Protein AF-A0A7S1SFA8-F1 (afdb_monomer)

Structure (mmCIF, N/CA/C/O backbone):
data_AF-A0A7S1SFA8-F1
#
_entry.id   AF-A0A7S1SFA8-F1
#
loop_
_atom_site.group_PDB
_atom_site.id
_atom_site.type_symbol
_atom_site.label_atom_id
_atom_site.label_alt_id
_atom_site.label_comp_id
_atom_site.label_asym_id
_atom_site.label_entity_id
_atom_site.label_seq_id
_atom_site.pdbx_PDB_ins_code
_atom_site.Cartn_x
_atom_site.Cartn_y
_atom_site.Cartn_z
_atom_site.occupancy
_atom_site.B_iso_or_equiv
_atom_site.auth_seq_id
_atom_site.auth_comp_id
_atom_site.auth_asym_id
_atom_site.auth_atom_id
_atom_site.pdbx_PDB_model_num
ATOM 1 N N . GLN A 1 1 ? 0.874 55.086 5.161 1.00 37.84 1 GLN A N 1
ATOM 2 C CA . GLN A 1 1 ? 1.686 55.218 6.393 1.00 37.84 1 GLN A CA 1
ATOM 3 C C . GLN A 1 1 ? 1.650 53.867 7.099 1.00 37.84 1 GLN A C 1
ATOM 5 O O . GLN A 1 1 ? 0.558 53.351 7.238 1.00 37.84 1 GLN A O 1
ATOM 10 N N . ALA A 1 2 ? 2.703 53.190 7.534 1.00 38.47 2 ALA A N 1
ATOM 11 C CA . ALA A 1 2 ? 4.134 53.185 7.264 1.00 38.47 2 ALA A CA 1
ATOM 12 C C . ALA A 1 2 ? 4.614 51.785 7.726 1.00 38.47 2 ALA A C 1
ATOM 14 O O . ALA A 1 2 ? 4.134 51.277 8.736 1.00 38.47 2 ALA A O 1
ATOM 15 N N . LYS A 1 3 ? 5.529 51.158 6.979 1.00 41.69 3 LYS A N 1
ATOM 16 C CA . LYS A 1 3 ? 6.367 50.028 7.440 1.00 41.69 3 LY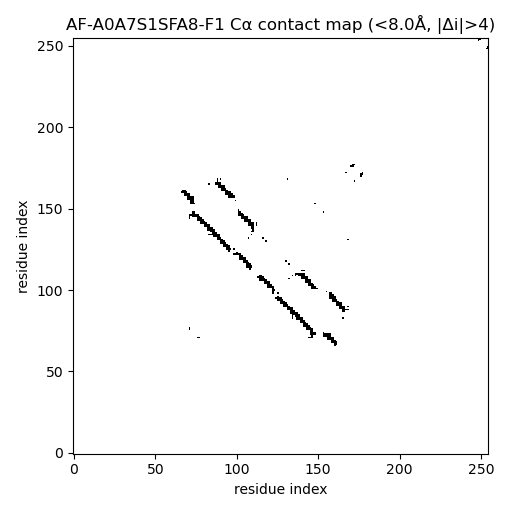S A CA 1
ATOM 17 C C . LYS A 1 3 ? 7.469 50.593 8.364 1.00 41.69 3 LYS A C 1
ATOM 19 O O . LYS A 1 3 ? 7.761 51.782 8.217 1.00 41.69 3 LYS A O 1
ATOM 24 N N . PRO A 1 4 ? 8.114 49.817 9.264 1.00 46.38 4 PRO A N 1
ATOM 25 C CA . PRO A 1 4 ? 9.322 49.038 8.897 1.00 46.38 4 PRO A CA 1
ATOM 26 C C . PRO A 1 4 ? 9.435 47.681 9.658 1.00 46.38 4 PRO A C 1
ATOM 28 O O . PRO A 1 4 ? 9.011 47.557 10.794 1.00 46.38 4 PRO A O 1
ATOM 31 N N . ALA A 1 5 ? 9.786 46.552 9.028 1.00 34.91 5 ALA A N 1
ATOM 32 C CA . ALA A 1 5 ? 11.127 46.037 8.678 1.00 34.91 5 ALA A CA 1
ATOM 33 C C . ALA A 1 5 ? 11.918 45.357 9.827 1.00 34.91 5 ALA A C 1
ATOM 35 O O . ALA A 1 5 ? 12.493 46.055 10.657 1.00 34.91 5 ALA A O 1
ATOM 36 N N . ARG A 1 6 ? 12.062 44.014 9.774 1.00 35.50 6 ARG A N 1
ATOM 37 C CA . ARG A 1 6 ? 13.367 43.309 9.847 1.00 35.50 6 ARG A CA 1
ATOM 38 C C . ARG A 1 6 ? 13.270 41.784 9.608 1.00 35.50 6 ARG A C 1
ATOM 40 O O . ARG A 1 6 ? 12.587 41.073 10.330 1.00 35.50 6 ARG A O 1
ATOM 47 N N . THR A 1 7 ? 14.025 41.321 8.619 1.00 41.62 7 THR A N 1
ATOM 48 C CA . THR A 1 7 ? 14.639 39.988 8.393 1.00 41.62 7 THR A CA 1
ATOM 49 C C . THR A 1 7 ? 16.035 40.286 7.793 1.00 41.62 7 THR A C 1
ATOM 51 O O . THR A 1 7 ? 16.239 41.447 7.414 1.00 41.62 7 THR A O 1
ATOM 54 N N . PRO A 1 8 ? 16.986 39.347 7.566 1.00 56.78 8 PRO A N 1
ATOM 55 C CA . PRO A 1 8 ? 17.295 37.998 8.089 1.00 56.78 8 PRO A CA 1
ATOM 56 C C . PRO A 1 8 ? 18.794 37.940 8.566 1.00 56.78 8 PRO A C 1
ATOM 58 O O . PRO A 1 8 ? 19.295 38.989 8.973 1.00 56.78 8 PRO A O 1
ATOM 61 N N . PRO A 1 9 ? 19.531 36.797 8.554 1.00 52.31 9 PRO A N 1
ATOM 62 C CA . PRO A 1 9 ? 20.202 36.390 7.304 1.00 52.31 9 PRO A CA 1
ATOM 63 C C . PRO A 1 9 ? 20.296 34.870 7.026 1.00 52.31 9 PRO A C 1
ATOM 65 O O . PRO A 1 9 ? 20.393 34.035 7.921 1.00 52.31 9 PRO A O 1
ATOM 68 N N . LEU A 1 10 ? 20.320 34.563 5.725 1.00 37.03 10 LEU A N 1
ATOM 69 C CA . LEU A 1 10 ? 20.817 33.335 5.101 1.00 37.03 10 LEU A CA 1
ATOM 70 C C . LEU A 1 10 ? 22.343 33.438 4.946 1.00 37.03 10 LEU A C 1
ATOM 72 O O . LEU A 1 10 ? 22.848 34.503 4.595 1.00 37.03 10 LEU A O 1
ATOM 76 N N . CYS A 1 11 ? 23.053 32.331 5.156 1.00 33.94 11 CYS A N 1
ATOM 77 C CA . CYS A 1 11 ? 24.470 32.190 4.832 1.00 33.94 11 CYS A CA 1
ATOM 78 C C . CYS A 1 11 ? 24.577 31.419 3.508 1.00 33.94 11 CYS A C 1
ATOM 80 O O . CYS A 1 11 ? 24.136 30.274 3.420 1.00 33.94 11 CYS A O 1
ATOM 82 N N . GLY A 1 12 ? 25.102 32.073 2.477 1.00 31.41 12 GLY A N 1
ATOM 83 C CA . GLY A 1 12 ? 25.455 31.484 1.192 1.00 31.41 12 GLY A CA 1
ATOM 84 C C . GLY A 1 12 ? 26.755 32.131 0.746 1.00 31.41 12 GLY A C 1
ATOM 85 O O . GLY A 1 12 ? 26.807 33.353 0.618 1.00 31.41 12 GLY A O 1
ATOM 86 N N . ASP A 1 13 ? 27.794 31.318 0.580 1.00 36.66 13 ASP A N 1
ATOM 87 C CA . ASP A 1 13 ? 29.120 31.768 0.169 1.00 36.66 13 ASP A CA 1
ATOM 88 C C . ASP A 1 13 ? 29.316 31.693 -1.358 1.00 36.66 13 ASP A C 1
ATOM 90 O O . ASP A 1 13 ? 28.627 30.930 -2.046 1.00 36.66 13 ASP A O 1
ATOM 94 N N . PRO A 1 14 ? 30.244 32.504 -1.900 1.00 42.06 14 PRO A N 1
ATOM 95 C CA . PRO A 1 14 ? 30.391 32.789 -3.319 1.00 42.06 14 PRO A CA 1
ATOM 96 C C . PRO A 1 14 ? 31.505 31.955 -3.962 1.00 42.06 14 PRO A C 1
ATOM 98 O O . PRO A 1 14 ? 32.427 31.523 -3.283 1.00 42.06 14 PRO A O 1
ATOM 101 N N . LEU A 1 15 ? 31.498 31.841 -5.294 1.00 33.66 15 LEU A N 1
ATOM 102 C CA . LEU A 1 15 ? 32.709 32.028 -6.109 1.00 33.66 15 LEU A CA 1
ATOM 103 C C . LEU A 1 15 ? 32.366 32.028 -7.601 1.00 33.66 15 LEU A C 1
ATOM 105 O O . LEU A 1 15 ? 31.966 31.028 -8.191 1.00 33.66 15 LEU A O 1
ATOM 109 N N . ARG A 1 16 ? 32.560 33.199 -8.207 1.00 34.12 16 ARG A N 1
ATOM 110 C CA . ARG A 1 16 ? 32.604 33.430 -9.648 1.00 34.12 16 ARG A CA 1
ATOM 111 C C . ARG A 1 16 ? 33.856 34.255 -9.908 1.00 34.12 16 ARG A C 1
ATOM 113 O O . ARG A 1 16 ? 33.929 35.389 -9.448 1.00 34.12 16 ARG A O 1
ATOM 120 N N . THR A 1 17 ? 34.797 33.726 -10.674 1.00 35.50 17 THR A N 1
ATOM 121 C CA . THR A 1 17 ? 35.810 34.517 -11.381 1.00 35.50 17 THR A CA 1
ATOM 122 C C . THR A 1 17 ? 36.009 33.906 -12.761 1.00 35.50 17 THR A C 1
ATOM 124 O O . THR A 1 17 ? 36.048 32.689 -12.925 1.00 35.50 17 THR A O 1
ATOM 127 N N . GLY A 1 18 ? 36.015 34.773 -13.771 1.00 31.50 18 GLY A N 1
ATOM 128 C CA . GLY A 1 18 ? 36.208 34.420 -15.169 1.00 31.50 18 GLY A CA 1
ATOM 129 C C . GLY A 1 18 ? 37.585 34.825 -15.686 1.00 31.50 18 GLY A C 1
ATOM 130 O O . GLY A 1 18 ? 38.312 35.553 -15.020 1.00 31.50 18 GLY A O 1
ATOM 131 N N . LEU A 1 19 ? 37.838 34.354 -16.912 1.00 30.09 19 LEU A N 1
ATOM 132 C CA . LEU A 1 19 ? 38.678 34.909 -17.982 1.00 30.09 19 LEU A CA 1
ATOM 133 C C . LEU A 1 19 ? 40.091 35.399 -17.636 1.00 30.09 19 LEU A C 1
ATOM 135 O O . LEU A 1 19 ? 40.233 36.453 -17.037 1.00 30.09 19 LEU A O 1
ATOM 139 N N . TRP A 1 20 ? 41.097 34.773 -18.259 1.00 30.36 20 TRP A N 1
ATOM 140 C CA . TRP A 1 20 ? 42.158 35.487 -18.984 1.00 30.36 20 TRP A CA 1
ATOM 141 C C . TRP A 1 20 ? 42.573 34.701 -20.232 1.00 30.36 20 TRP A C 1
ATOM 143 O O . TRP A 1 20 ? 42.597 33.471 -20.245 1.00 30.36 20 TRP A O 1
ATOM 153 N N . ALA A 1 21 ? 42.834 35.454 -21.294 1.00 30.09 21 ALA A N 1
ATOM 154 C CA . ALA A 1 21 ? 43.151 35.008 -22.639 1.00 30.09 21 ALA A CA 1
ATOM 155 C C . ALA A 1 21 ? 44.666 35.027 -22.911 1.00 30.09 21 ALA A C 1
ATOM 157 O O . ALA A 1 21 ? 45.364 35.899 -22.407 1.00 30.09 21 ALA A O 1
ATOM 158 N N . GLY A 1 22 ? 45.106 34.159 -23.831 1.00 27.39 22 GLY A N 1
ATOM 159 C CA . GLY A 1 22 ? 45.983 34.554 -24.942 1.00 27.39 22 GLY A CA 1
ATOM 160 C C . GLY A 1 22 ? 47.496 34.297 -24.846 1.00 27.39 22 GLY A C 1
ATOM 161 O O . GLY A 1 22 ? 48.169 34.834 -23.975 1.00 27.39 22 GLY A O 1
ATOM 162 N N . SER A 1 23 ? 48.004 33.669 -25.925 1.00 31.52 23 SER A N 1
ATOM 163 C CA . SER A 1 23 ? 49.381 33.729 -26.485 1.00 31.52 23 SER A CA 1
ATOM 164 C C . SER A 1 23 ? 50.401 32.723 -25.910 1.00 31.52 23 SER A C 1
ATOM 166 O O . SER A 1 23 ? 50.462 32.552 -24.706 1.00 31.52 23 SER A O 1
ATOM 168 N N . ALA A 1 24 ? 51.299 32.056 -26.651 1.00 32.53 24 ALA A N 1
ATOM 169 C CA . ALA A 1 24 ? 51.580 31.909 -28.084 1.00 32.53 24 ALA A CA 1
ATOM 170 C C . ALA A 1 24 ? 52.698 30.837 -28.287 1.00 32.53 24 ALA A C 1
ATOM 172 O O . ALA A 1 24 ? 53.414 30.527 -27.342 1.00 32.53 24 ALA A O 1
ATOM 173 N N . LEU A 1 25 ? 52.880 30.394 -29.549 1.00 29.84 25 LEU A N 1
ATOM 174 C CA . LEU A 1 25 ? 54.106 29.846 -30.198 1.00 29.84 25 LEU A CA 1
ATOM 175 C C . LEU A 1 25 ? 54.569 28.413 -29.825 1.00 29.84 25 LEU A C 1
ATOM 177 O O . LEU A 1 25 ? 54.960 28.134 -28.704 1.00 29.84 25 LEU A O 1
ATOM 181 N N . HIS A 1 26 ? 54.389 27.427 -30.718 1.00 29.50 26 HIS A N 1
ATOM 182 C CA . HIS A 1 26 ? 55.243 27.013 -31.863 1.00 29.50 26 HIS A CA 1
ATOM 183 C C . HIS A 1 26 ? 56.459 26.135 -31.496 1.00 29.50 26 HIS A C 1
ATOM 185 O O . HIS A 1 26 ? 57.416 26.624 -30.913 1.00 29.50 26 HIS A O 1
ATOM 191 N N . ALA A 1 27 ? 56.434 24.881 -31.983 1.00 28.80 27 ALA A N 1
ATOM 192 C CA . ALA A 1 27 ? 57.449 24.239 -32.847 1.00 28.80 27 ALA A CA 1
ATOM 193 C C . ALA A 1 27 ? 57.754 22.758 -32.505 1.00 28.80 27 ALA A C 1
ATOM 195 O O . ALA A 1 27 ? 58.332 22.436 -31.477 1.00 28.80 27 ALA A O 1
ATOM 196 N N . ALA A 1 28 ? 57.348 21.892 -33.443 1.00 29.45 28 ALA A N 1
ATOM 197 C CA . ALA A 1 28 ? 58.035 20.734 -34.035 1.00 29.45 28 ALA A CA 1
ATOM 198 C C . ALA A 1 28 ? 59.061 19.891 -33.238 1.00 29.45 28 ALA A C 1
ATOM 200 O O . ALA A 1 28 ? 60.104 20.388 -32.834 1.00 29.45 28 ALA A O 1
ATOM 201 N N . ALA A 1 29 ? 58.846 18.565 -33.232 1.00 29.73 29 ALA A N 1
ATOM 202 C CA . ALA A 1 29 ? 59.706 17.530 -33.860 1.00 29.73 29 ALA A CA 1
ATOM 203 C C . ALA A 1 29 ? 59.361 16.142 -33.268 1.00 29.73 29 ALA A C 1
ATOM 205 O O . ALA A 1 29 ? 59.457 15.920 -32.070 1.00 29.73 29 ALA A O 1
ATOM 206 N N . SER A 1 30 ? 58.747 15.252 -34.049 1.00 30.98 30 SER A N 1
ATOM 207 C CA . SER A 1 30 ? 59.388 14.144 -34.783 1.00 30.98 30 SER A CA 1
ATOM 208 C C . SER A 1 30 ? 59.765 12.910 -33.942 1.00 30.98 30 SER A C 1
ATOM 210 O O . SER A 1 30 ? 60.756 12.884 -33.224 1.00 30.98 30 SER A O 1
ATOM 212 N N . ALA A 1 31 ? 58.943 11.872 -34.126 1.00 32.19 31 ALA A N 1
ATOM 213 C CA . ALA A 1 31 ? 59.285 10.460 -34.300 1.00 32.19 31 ALA A CA 1
ATOM 214 C C . ALA A 1 31 ? 60.430 9.833 -33.475 1.00 32.19 31 ALA A C 1
ATOM 216 O O . ALA A 1 31 ? 61.613 10.006 -33.777 1.00 32.19 31 ALA A O 1
ATOM 217 N N . ARG A 1 32 ? 60.063 8.849 -32.640 1.00 33.81 32 ARG A N 1
ATOM 218 C CA . ARG A 1 32 ? 60.574 7.480 -32.831 1.00 33.81 32 ARG A CA 1
ATOM 219 C C . ARG A 1 32 ? 59.725 6.423 -32.123 1.00 33.81 32 ARG A C 1
ATOM 221 O O . ARG A 1 32 ? 59.575 6.414 -30.909 1.00 33.81 32 ARG A O 1
ATOM 228 N N . MET A 1 33 ? 59.201 5.523 -32.942 1.00 29.53 33 MET A N 1
ATOM 229 C CA . MET A 1 33 ? 58.665 4.218 -32.580 1.00 29.53 33 MET A CA 1
ATOM 230 C C . MET A 1 33 ? 59.831 3.253 -32.339 1.00 29.53 33 MET A C 1
ATOM 232 O O . MET A 1 33 ? 60.799 3.321 -33.096 1.00 29.53 33 MET A O 1
ATOM 236 N N . MET A 1 34 ? 59.719 2.370 -31.334 1.00 36.12 34 MET A N 1
ATOM 237 C CA . MET A 1 34 ? 60.119 0.940 -31.318 1.00 36.12 34 MET A CA 1
ATOM 238 C C . MET A 1 34 ? 60.406 0.433 -29.879 1.00 36.12 34 MET A C 1
ATOM 240 O O . MET A 1 34 ? 60.657 1.230 -28.976 1.00 36.12 34 MET A O 1
ATOM 244 N N . PRO A 1 35 ? 60.275 -0.886 -29.635 1.00 42.28 35 PRO A N 1
ATOM 245 C CA . PRO A 1 35 ? 59.655 -1.453 -28.441 1.00 42.28 35 PRO A CA 1
ATOM 246 C C . PRO A 1 35 ? 60.679 -1.943 -27.411 1.00 42.28 35 PRO A C 1
ATOM 248 O O . PRO A 1 35 ? 61.803 -2.305 -27.757 1.00 42.28 35 PRO A O 1
ATOM 251 N N . ARG A 1 36 ? 60.273 -2.047 -26.139 1.00 39.19 36 ARG A N 1
ATOM 252 C CA . ARG A 1 36 ? 61.019 -2.839 -25.153 1.00 39.19 36 ARG A CA 1
ATOM 253 C C . ARG A 1 36 ? 60.353 -4.188 -24.933 1.00 39.19 36 ARG A C 1
ATOM 255 O O . ARG A 1 36 ? 59.246 -4.305 -24.422 1.00 39.19 36 ARG A O 1
ATOM 262 N N . ILE A 1 37 ? 61.101 -5.172 -25.400 1.00 39.94 37 ILE A N 1
ATOM 263 C CA . ILE A 1 37 ? 60.926 -6.606 -25.305 1.00 39.94 37 ILE A CA 1
ATOM 264 C C . ILE A 1 37 ? 60.868 -7.066 -23.842 1.00 39.94 37 ILE A C 1
ATOM 266 O O . ILE A 1 37 ? 61.526 -6.535 -22.951 1.00 39.94 37 ILE A O 1
ATOM 270 N N . LEU A 1 38 ? 60.040 -8.090 -23.685 1.00 37.59 38 LEU A N 1
ATOM 271 C CA . LEU A 1 38 ? 59.788 -8.991 -22.571 1.00 37.59 38 LEU A CA 1
ATOM 272 C C . LEU A 1 38 ? 61.031 -9.503 -21.801 1.00 37.59 38 LEU A C 1
ATOM 274 O O . LEU A 1 38 ? 62.037 -9.849 -22.416 1.00 37.59 38 LEU A O 1
ATOM 278 N N . ARG A 1 39 ? 60.781 -9.784 -20.503 1.00 42.94 39 ARG A N 1
ATOM 279 C CA . ARG A 1 39 ? 61.367 -10.817 -19.598 1.00 42.94 39 ARG A CA 1
ATOM 280 C C . ARG A 1 39 ? 62.628 -10.465 -18.774 1.00 42.94 39 ARG A C 1
ATOM 282 O O . ARG A 1 39 ? 63.436 -9.666 -19.227 1.00 42.94 39 ARG A O 1
ATOM 289 N N . PRO A 1 40 ? 62.906 -11.194 -17.662 1.00 46.91 40 PRO A N 1
ATOM 290 C CA . PRO A 1 40 ? 62.007 -11.868 -16.704 1.00 46.91 40 PRO A CA 1
ATOM 291 C C . PRO A 1 40 ? 62.389 -11.663 -15.210 1.00 46.91 40 PRO A C 1
ATOM 293 O O . PRO A 1 40 ? 63.433 -11.121 -14.870 1.00 46.91 40 PRO A O 1
ATOM 296 N N . TRP A 1 41 ? 61.491 -12.153 -14.348 1.00 35.31 41 TRP A N 1
ATOM 297 C CA . TRP A 1 41 ? 61.598 -12.500 -12.921 1.00 35.31 41 TRP A CA 1
ATOM 298 C C . TRP A 1 41 ? 62.987 -12.545 -12.248 1.00 35.31 41 TRP A C 1
ATOM 300 O O . TRP A 1 41 ? 63.854 -13.326 -12.634 1.00 35.31 41 TRP A O 1
ATOM 310 N N . GLY A 1 42 ? 63.084 -11.858 -11.105 1.00 32.03 42 GLY A N 1
ATOM 311 C CA . GLY A 1 42 ? 63.950 -12.199 -9.971 1.00 32.03 42 GLY A CA 1
ATOM 312 C C . GLY A 1 42 ? 63.104 -12.268 -8.683 1.00 32.03 42 GLY A C 1
ATOM 313 O O . GLY A 1 42 ? 62.128 -11.520 -8.579 1.00 32.03 42 GLY A O 1
ATOM 314 N N . PRO A 1 43 ? 63.392 -13.183 -7.739 1.00 46.66 43 PRO A N 1
ATOM 315 C CA . PRO A 1 43 ? 62.517 -13.490 -6.613 1.00 46.66 43 PRO A CA 1
ATOM 316 C C . PRO A 1 43 ? 62.802 -12.581 -5.413 1.00 46.66 43 PRO A C 1
ATOM 318 O O . PRO A 1 43 ? 63.949 -12.247 -5.134 1.00 46.66 43 PRO A O 1
ATOM 321 N N . GLY A 1 44 ? 61.758 -12.257 -4.652 1.00 40.94 44 GLY A N 1
ATOM 322 C CA . GLY A 1 44 ? 61.904 -11.721 -3.300 1.00 40.94 44 GLY A CA 1
ATOM 323 C C . GLY A 1 44 ? 61.371 -10.308 -3.129 1.00 40.94 44 GLY A C 1
ATOM 324 O O . GLY A 1 44 ? 62.103 -9.335 -3.256 1.00 40.94 44 GLY A O 1
ATOM 325 N N . SER A 1 45 ? 60.093 -10.210 -2.773 1.00 42.16 45 SER A N 1
ATOM 326 C CA . SER A 1 45 ? 59.617 -9.377 -1.660 1.00 42.16 45 SER A CA 1
ATOM 327 C C . SER A 1 45 ? 58.117 -9.588 -1.519 1.00 42.16 45 SER A C 1
ATOM 329 O O . SER A 1 45 ? 57.322 -9.147 -2.346 1.00 42.16 45 SER A O 1
ATOM 331 N N . ALA A 1 46 ? 57.744 -10.331 -0.482 1.00 40.41 46 ALA A N 1
ATOM 332 C CA . ALA A 1 46 ? 56.370 -10.473 -0.044 1.00 40.41 46 ALA A CA 1
ATOM 333 C C . ALA A 1 46 ? 55.853 -9.101 0.418 1.00 40.41 46 ALA A C 1
ATOM 335 O O . ALA A 1 46 ? 56.367 -8.535 1.380 1.00 40.41 46 ALA A O 1
ATOM 336 N N . LEU A 1 47 ? 54.845 -8.562 -0.268 1.00 46.62 47 LEU A N 1
ATOM 337 C CA . LEU A 1 47 ? 54.085 -7.420 0.231 1.00 46.62 47 LEU A CA 1
ATOM 338 C C . LEU A 1 47 ? 53.081 -7.939 1.263 1.00 46.62 47 LEU A C 1
ATOM 340 O O . LEU A 1 47 ? 52.087 -8.577 0.924 1.00 46.62 47 LEU A O 1
ATOM 344 N N . ALA A 1 48 ? 53.382 -7.689 2.535 1.00 43.47 48 ALA A N 1
ATOM 345 C CA . ALA A 1 48 ? 52.463 -7.889 3.642 1.00 43.47 48 ALA A CA 1
ATOM 346 C C . ALA A 1 48 ? 51.277 -6.918 3.507 1.00 43.47 48 ALA A C 1
ATOM 348 O O . ALA A 1 48 ? 51.444 -5.700 3.560 1.00 43.47 48 ALA A O 1
ATOM 349 N N . ALA A 1 49 ? 50.075 -7.465 3.331 1.00 44.16 49 ALA A N 1
ATOM 350 C CA . ALA A 1 49 ? 48.831 -6.714 3.397 1.00 44.16 49 ALA A CA 1
ATOM 351 C C . ALA A 1 49 ? 48.476 -6.444 4.870 1.00 44.16 49 ALA A C 1
ATOM 353 O O . ALA A 1 49 ? 48.135 -7.362 5.615 1.00 44.16 49 ALA A O 1
ATOM 354 N N . LEU A 1 50 ? 48.562 -5.184 5.298 1.00 41.12 50 LEU A N 1
ATOM 355 C CA . LEU A 1 50 ? 48.035 -4.724 6.583 1.00 41.12 50 LEU A CA 1
ATOM 356 C C . LEU A 1 50 ? 46.517 -4.515 6.465 1.00 41.12 50 LEU A C 1
ATOM 358 O O . LEU A 1 50 ? 46.055 -3.548 5.863 1.00 41.12 50 LEU A O 1
ATOM 362 N N . LEU A 1 51 ? 45.746 -5.426 7.062 1.00 44.66 51 LEU A N 1
ATOM 363 C CA . LEU A 1 51 ? 44.322 -5.244 7.341 1.00 44.66 51 LEU A CA 1
ATOM 364 C C . LEU A 1 51 ? 44.165 -4.257 8.507 1.00 44.66 51 LEU A C 1
ATOM 366 O O . LEU A 1 51 ? 44.415 -4.602 9.661 1.00 44.66 51 LEU A O 1
ATOM 370 N N . VAL A 1 52 ? 43.738 -3.029 8.215 1.00 50.09 52 VAL A N 1
ATOM 371 C CA . VAL A 1 52 ? 43.302 -2.076 9.243 1.00 50.09 52 VAL A CA 1
ATOM 372 C C . VAL A 1 52 ? 41.897 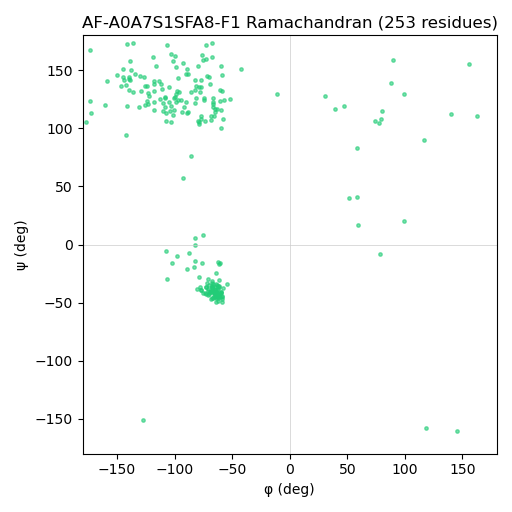-2.472 9.698 1.00 50.09 52 VAL A C 1
ATOM 374 O O . VAL A 1 52 ? 40.921 -2.312 8.967 1.00 50.09 52 VAL A O 1
ATOM 377 N N . ALA A 1 53 ? 41.802 -3.006 10.914 1.00 48.88 53 ALA A N 1
ATOM 378 C CA . ALA A 1 53 ? 40.543 -3.200 11.618 1.00 48.88 53 ALA A CA 1
ATOM 379 C C . ALA A 1 53 ? 39.959 -1.829 12.004 1.00 48.88 53 ALA A C 1
ATOM 381 O O . ALA A 1 53 ? 40.504 -1.133 12.859 1.00 48.88 53 ALA A O 1
ATOM 382 N N . LEU A 1 54 ? 38.857 -1.431 11.366 1.00 50.09 54 LEU A N 1
ATOM 383 C CA . LEU A 1 54 ? 38.070 -0.270 11.783 1.00 50.09 54 LEU A CA 1
ATOM 384 C C . LEU A 1 54 ? 37.191 -0.646 12.992 1.00 50.09 54 LEU A C 1
ATOM 386 O O . LEU A 1 54 ? 36.502 -1.669 12.944 1.00 50.09 54 LEU A O 1
ATOM 390 N N . PRO A 1 55 ? 37.181 0.159 14.070 1.00 50.41 55 PRO A N 1
ATOM 391 C CA . PRO A 1 55 ? 36.395 -0.126 15.258 1.00 50.41 55 PRO A CA 1
ATOM 392 C C . PRO A 1 55 ? 34.919 0.243 15.046 1.00 50.41 55 PRO A C 1
ATOM 394 O O . PRO A 1 55 ? 34.593 1.322 14.564 1.00 50.41 55 PRO A O 1
ATOM 397 N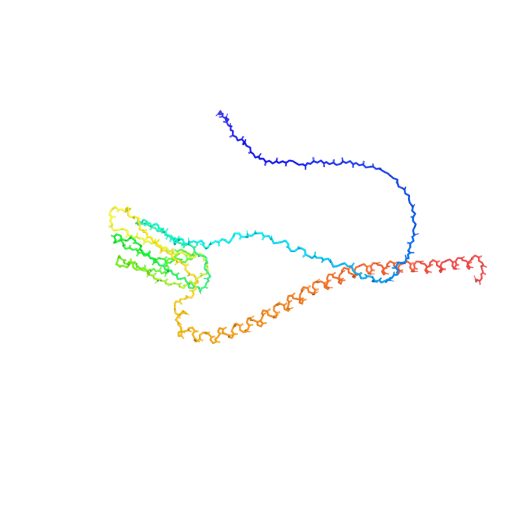 N . GLY A 1 56 ? 34.036 -0.663 15.471 1.00 44.94 56 GLY A N 1
ATOM 398 C CA . GLY A 1 56 ? 32.737 -0.344 16.069 1.00 44.94 56 GLY A CA 1
ATOM 399 C C . GLY A 1 56 ? 31.754 0.485 15.241 1.00 44.94 56 GLY A C 1
ATOM 400 O O . GLY A 1 56 ? 31.556 1.668 15.502 1.00 44.94 56 GLY A O 1
ATOM 401 N N . ARG A 1 57 ? 31.008 -0.169 14.344 1.00 49.38 57 ARG A N 1
ATOM 402 C CA . ARG A 1 57 ? 29.678 0.319 13.946 1.00 49.38 57 ARG A CA 1
ATOM 403 C C . ARG A 1 57 ? 28.752 0.211 15.173 1.00 49.38 57 ARG A C 1
ATOM 405 O O . ARG A 1 57 ? 28.612 -0.901 15.686 1.00 49.38 57 ARG A O 1
ATOM 412 N N . PRO A 1 58 ? 28.113 1.292 15.655 1.00 51.41 58 PRO A N 1
ATOM 413 C CA . PRO A 1 58 ? 27.102 1.173 16.696 1.00 51.41 58 PRO A CA 1
ATOM 414 C C . PRO A 1 58 ? 25.918 0.389 16.124 1.00 51.41 58 PRO A C 1
ATOM 416 O O . PRO A 1 58 ? 25.258 0.830 15.183 1.00 51.41 58 PRO A O 1
ATOM 419 N N . GLN A 1 59 ? 25.683 -0.809 16.660 1.00 54.66 59 GLN A N 1
ATOM 420 C CA . GLN A 1 59 ? 24.456 -1.551 16.406 1.00 54.66 59 GLN A CA 1
ATOM 421 C C . GLN A 1 59 ? 23.316 -0.755 17.037 1.00 54.66 59 GLN A C 1
ATOM 423 O O . GLN A 1 59 ? 23.239 -0.627 18.258 1.00 54.66 59 GLN A O 1
ATOM 428 N N . ALA A 1 60 ? 22.460 -0.180 16.195 1.00 58.00 60 ALA A N 1
ATOM 429 C CA . ALA A 1 60 ? 21.178 0.342 16.627 1.00 58.00 60 ALA A CA 1
ATOM 430 C C . ALA A 1 60 ? 20.399 -0.818 17.262 1.00 58.00 60 ALA A C 1
ATOM 432 O O . ALA A 1 60 ? 20.000 -1.758 16.573 1.00 58.00 60 ALA A O 1
ATOM 433 N N . GLY A 1 61 ? 20.254 -0.786 18.588 1.00 64.69 61 GLY A N 1
ATOM 434 C CA . GLY A 1 61 ? 19.371 -1.701 19.299 1.00 64.69 61 GLY A CA 1
ATOM 435 C C . GLY A 1 61 ? 17.928 -1.534 18.806 1.00 64.69 61 GLY A C 1
ATOM 436 O O . GLY A 1 61 ? 17.573 -0.458 18.313 1.00 64.69 61 GLY A O 1
ATOM 437 N N . PRO A 1 62 ? 17.092 -2.579 18.906 1.00 56.91 62 PRO A N 1
ATOM 438 C CA . PRO A 1 62 ? 15.703 -2.505 18.481 1.00 56.91 62 PRO A CA 1
ATOM 439 C C . PRO A 1 62 ? 15.000 -1.369 19.227 1.00 56.91 62 PRO A C 1
ATOM 441 O O . PRO A 1 62 ? 14.993 -1.318 20.457 1.00 56.91 62 PRO A O 1
ATOM 444 N N . ILE A 1 63 ? 14.418 -0.447 18.462 1.00 65.25 63 ILE A N 1
ATOM 445 C CA . ILE A 1 63 ? 13.522 0.580 18.983 1.00 65.25 63 ILE A CA 1
ATOM 446 C C . ILE A 1 63 ? 12.353 -0.167 19.632 1.00 65.25 63 ILE A C 1
ATOM 448 O O . ILE A 1 63 ? 11.628 -0.894 18.952 1.00 65.25 63 ILE A O 1
ATOM 452 N N . LEU A 1 64 ? 12.190 -0.024 20.951 1.00 53.03 64 LEU A N 1
ATOM 453 C CA . LEU A 1 64 ? 10.984 -0.452 21.655 1.00 53.03 64 LEU A CA 1
ATOM 454 C C . LEU A 1 64 ? 9.810 0.325 21.053 1.00 53.03 64 LEU A C 1
ATOM 456 O O . LEU A 1 64 ? 9.620 1.503 21.344 1.00 53.03 64 LEU A O 1
ATOM 460 N N . ALA A 1 65 ? 9.062 -0.316 20.158 1.00 56.88 65 ALA A N 1
ATOM 461 C CA . ALA A 1 65 ? 7.882 0.276 19.557 1.00 56.88 65 ALA A CA 1
ATOM 462 C C . ALA A 1 65 ? 6.799 0.417 20.635 1.00 56.88 65 ALA A C 1
ATOM 464 O O . ALA A 1 65 ? 6.208 -0.571 21.073 1.00 56.88 65 ALA A O 1
ATOM 465 N N . GLN A 1 66 ? 6.544 1.647 21.082 1.00 59.22 66 GLN A N 1
ATOM 466 C CA . GLN A 1 66 ? 5.316 1.960 21.802 1.00 59.22 66 GLN A CA 1
ATOM 467 C C . GLN A 1 66 ? 4.134 1.808 20.842 1.00 59.22 66 GLN A C 1
ATOM 469 O O . GLN A 1 66 ? 4.118 2.397 19.762 1.00 59.22 66 GLN A O 1
ATOM 474 N N . ALA A 1 67 ? 3.149 1.000 21.237 1.00 66.12 67 ALA A N 1
ATOM 475 C CA . ALA A 1 67 ? 1.886 0.899 20.521 1.00 66.12 67 ALA A CA 1
ATOM 476 C C . ALA A 1 67 ? 1.213 2.282 20.467 1.00 66.12 67 ALA A C 1
ATOM 478 O O . ALA A 1 67 ? 1.145 2.992 21.474 1.00 66.12 67 ALA A O 1
ATOM 479 N N . ALA A 1 68 ? 0.749 2.679 19.281 1.00 80.38 68 ALA A N 1
ATOM 480 C CA . ALA A 1 68 ? 0.078 3.956 19.087 1.00 80.38 68 ALA A CA 1
ATOM 481 C C . ALA A 1 68 ? -1.342 3.894 19.667 1.00 80.38 68 ALA A C 1
ATOM 483 O O . ALA A 1 68 ? -2.143 3.041 19.286 1.00 80.38 68 ALA A O 1
ATOM 484 N N . TYR A 1 69 ? -1.654 4.823 20.569 1.00 88.56 69 TYR A N 1
ATOM 485 C CA . TYR A 1 69 ? -3.002 5.050 21.078 1.00 88.56 69 TYR A CA 1
ATOM 486 C C . TYR A 1 69 ? -3.473 6.448 20.681 1.00 88.56 69 TYR A C 1
ATOM 488 O O . TYR A 1 69 ? -2.671 7.366 20.501 1.00 88.56 69 TYR A O 1
ATOM 496 N N . PHE A 1 70 ? -4.783 6.621 20.571 1.00 90.75 70 PHE A N 1
ATOM 497 C CA . PHE A 1 70 ? -5.409 7.907 20.291 1.00 90.75 70 PHE A CA 1
ATOM 498 C C . PHE A 1 70 ? -6.663 8.077 21.139 1.00 90.75 70 PHE A C 1
ATOM 500 O O . PHE A 1 70 ? -7.247 7.107 21.621 1.00 90.75 70 PHE A O 1
ATOM 507 N N . ASN A 1 71 ? -7.062 9.331 21.327 1.00 91.38 71 ASN A N 1
ATOM 508 C CA . ASN A 1 71 ? -8.257 9.674 22.079 1.00 91.38 71 ASN A CA 1
ATOM 509 C C . ASN A 1 71 ? -9.374 10.093 21.119 1.00 91.38 71 ASN A C 1
ATOM 511 O O . ASN A 1 71 ? -9.137 10.859 20.181 1.00 91.38 71 ASN A O 1
ATOM 515 N N . VAL A 1 72 ? -10.580 9.590 21.364 1.00 91.06 72 VAL A N 1
ATOM 516 C CA . VAL A 1 72 ? -11.808 9.933 20.638 1.00 91.06 72 VAL A CA 1
ATOM 517 C C . VAL A 1 72 ? -12.769 10.563 21.633 1.00 91.06 72 VAL A C 1
ATOM 519 O O . VAL A 1 72 ? -13.084 9.946 22.649 1.00 91.06 72 VAL A O 1
ATOM 522 N N . HIS A 1 73 ? -13.217 11.787 21.371 1.00 89.62 73 HIS A N 1
ATOM 523 C CA . HIS A 1 73 ? -14.233 12.426 22.201 1.00 89.62 73 HIS A CA 1
ATOM 524 C C . HIS A 1 73 ? -15.635 11.920 21.844 1.00 89.62 73 HIS A C 1
ATOM 526 O O . HIS A 1 73 ? -15.898 11.495 20.717 1.00 89.62 73 HIS A O 1
ATOM 532 N N . GLU A 1 74 ? -16.557 11.968 22.802 1.00 88.19 74 GLU A N 1
ATOM 533 C CA . GLU A 1 74 ? -17.961 11.656 22.537 1.00 88.19 74 GLU A CA 1
ATOM 534 C C . GLU A 1 74 ? -18.553 12.623 21.487 1.00 88.19 74 GLU A C 1
ATOM 536 O O . GLU A 1 74 ? -18.361 13.836 21.553 1.00 88.19 74 GLU A O 1
ATOM 541 N N . GLY A 1 75 ? -19.253 12.088 20.484 1.00 85.25 75 GLY A N 1
ATOM 542 C CA . GLY A 1 75 ? -19.772 12.854 19.344 1.00 85.25 75 GLY A CA 1
ATOM 543 C C . GLY A 1 75 ? -18.734 13.189 18.266 1.00 85.25 75 GLY A C 1
ATOM 544 O O . GLY A 1 75 ? -19.116 13.645 17.189 1.00 85.25 75 GLY A O 1
ATOM 545 N N . GLU A 1 76 ? -17.447 12.926 18.508 1.00 89.12 76 GLU A N 1
ATOM 546 C CA . GLU A 1 76 ? -16.392 13.055 17.507 1.00 89.12 76 GLU A CA 1
ATOM 547 C C . GLU A 1 76 ? -16.192 11.736 16.743 1.00 89.12 76 GLU A C 1
ATOM 549 O O . GLU A 1 76 ? -16.339 10.634 17.281 1.00 89.12 76 GLU A O 1
ATOM 554 N N . GLU A 1 77 ? -15.837 11.851 15.465 1.00 91.69 77 GLU A N 1
ATOM 555 C CA . GLU A 1 77 ? -15.409 10.731 14.635 1.00 91.69 77 GLU A CA 1
ATOM 556 C C . GLU A 1 77 ? -13.927 10.903 14.279 1.00 91.69 77 GLU A C 1
ATOM 558 O O . GLU A 1 77 ? -13.524 11.921 13.711 1.00 91.69 77 GLU A O 1
ATOM 563 N N . LYS A 1 78 ? -13.104 9.894 14.583 1.00 93.62 78 LYS A N 1
ATOM 564 C CA . LYS A 1 78 ? -11.703 9.831 14.138 1.00 93.62 78 LYS A CA 1
ATOM 565 C C . LYS A 1 78 ? -11.562 8.753 13.076 1.00 93.62 78 LYS A C 1
ATOM 567 O O . LYS A 1 78 ? -11.927 7.608 13.319 1.00 93.62 78 LYS A O 1
ATOM 572 N N . CYS A 1 79 ? -11.015 9.115 11.918 1.00 95.12 79 CYS A N 1
ATOM 573 C CA . CYS A 1 79 ? -10.852 8.214 10.780 1.00 95.12 79 CYS A CA 1
ATOM 574 C C . CYS A 1 79 ? -9.381 8.009 10.417 1.00 95.12 79 CYS A C 1
ATOM 576 O O . CYS A 1 79 ? -8.623 8.972 10.320 1.00 95.12 79 CYS A O 1
ATOM 578 N N . PHE A 1 80 ? -9.028 6.764 10.120 1.00 94.38 80 PHE A N 1
ATOM 579 C CA . PHE A 1 80 ? -7.773 6.357 9.498 1.00 94.38 80 PHE A CA 1
ATOM 580 C C . PHE A 1 80 ? -8.017 6.167 8.006 1.00 94.38 80 PHE A C 1
ATOM 582 O O . PHE A 1 80 ? -9.014 5.552 7.626 1.00 94.38 80 PHE A O 1
ATOM 589 N N . ILE A 1 81 ? -7.155 6.739 7.170 1.00 94.81 81 ILE A N 1
ATOM 590 C CA . ILE A 1 81 ? -7.305 6.740 5.714 1.00 94.81 81 ILE A CA 1
ATOM 591 C C . ILE A 1 81 ? -6.225 5.836 5.141 1.00 94.81 81 ILE A C 1
ATOM 593 O O . ILE A 1 81 ? -5.046 6.104 5.342 1.00 94.81 81 ILE A O 1
ATOM 597 N N . GLU A 1 82 ? -6.639 4.818 4.397 1.00 94.06 82 GLU A N 1
ATOM 598 C CA . GLU A 1 82 ? -5.733 3.866 3.765 1.00 94.06 82 GLU A CA 1
ATOM 599 C C . GLU A 1 82 ? -6.034 3.808 2.265 1.00 94.06 82 GLU A C 1
ATOM 601 O O . GLU A 1 82 ? -7.197 3.773 1.855 1.00 94.06 82 GLU A O 1
ATOM 606 N N . THR A 1 83 ? -4.999 3.798 1.424 1.00 95.06 83 THR A N 1
ATOM 607 C CA . THR A 1 83 ? -5.182 3.584 -0.019 1.00 95.06 83 THR A CA 1
ATOM 608 C C . THR A 1 83 ? -5.151 2.093 -0.301 1.00 95.06 83 THR A C 1
ATOM 610 O O . THR A 1 83 ? -4.120 1.447 -0.136 1.00 95.06 83 THR A O 1
ATOM 613 N N . VAL A 1 84 ? -6.281 1.548 -0.739 1.00 94.50 84 VAL A N 1
ATOM 614 C CA . VAL A 1 84 ? -6.493 0.102 -0.828 1.00 94.50 84 VAL A CA 1
ATOM 615 C C . VAL A 1 84 ? -6.885 -0.271 -2.260 1.00 94.50 84 VAL A C 1
ATOM 617 O O . VAL A 1 84 ? -7.694 0.437 -2.878 1.00 94.50 84 VAL A O 1
ATOM 620 N N . PRO A 1 85 ? -6.329 -1.357 -2.829 1.00 93.81 85 PRO A N 1
ATOM 621 C CA . PRO A 1 85 ? -6.767 -1.862 -4.123 1.00 93.81 85 PRO A CA 1
ATOM 622 C C . PRO A 1 85 ? -8.192 -2.439 -4.061 1.00 93.81 85 PRO A C 1
ATOM 624 O O . PRO A 1 85 ? -8.821 -2.526 -3.005 1.00 93.81 85 PRO A O 1
ATOM 627 N N . GLU A 1 86 ? -8.728 -2.795 -5.225 1.00 92.62 86 GLU A N 1
ATOM 628 C CA . GLU A 1 86 ? -10.012 -3.490 -5.338 1.00 92.62 86 GLU A CA 1
ATOM 629 C C . GLU A 1 86 ? -9.880 -4.941 -4.853 1.00 92.62 86 GLU A C 1
ATOM 631 O O . GLU A 1 86 ? -8.840 -5.557 -5.082 1.00 92.62 86 GLU A O 1
ATOM 636 N N . HIS A 1 87 ? -10.922 -5.494 -4.224 1.00 91.25 87 HIS A N 1
ATOM 637 C CA . HIS A 1 87 ? -10.940 -6.872 -3.717 1.00 91.25 87 HIS A CA 1
ATOM 638 C C . HIS A 1 87 ? -9.823 -7.181 -2.705 1.00 91.25 87 HIS A C 1
ATOM 640 O O . HIS A 1 87 ? -9.243 -8.265 -2.723 1.00 91.25 87 HIS A O 1
ATOM 646 N N . GLN A 1 88 ? -9.537 -6.250 -1.794 1.00 91.94 88 GLN A N 1
ATOM 647 C CA . GLN A 1 88 ? -8.579 -6.447 -0.707 1.00 91.94 88 GLN A CA 1
ATOM 648 C C . GLN A 1 88 ? -9.294 -6.489 0.642 1.00 91.94 88 GLN A C 1
ATOM 650 O O . GLN A 1 88 ? -10.176 -5.674 0.923 1.00 91.94 88 GLN A O 1
ATOM 655 N N . VAL A 1 89 ? -8.890 -7.416 1.513 1.00 92.81 89 VAL A N 1
ATOM 656 C CA . VAL A 1 89 ? -9.435 -7.485 2.873 1.00 92.81 89 VAL A CA 1
ATOM 657 C C . VAL A 1 89 ? -8.708 -6.491 3.776 1.00 92.81 89 VAL A C 1
ATOM 659 O O . VAL A 1 89 ? -7.493 -6.572 3.961 1.00 92.81 89 VAL A O 1
ATOM 662 N N . LEU A 1 90 ? -9.473 -5.584 4.374 1.00 92.94 90 LEU A N 1
ATOM 663 C CA . LEU A 1 90 ? -9.055 -4.715 5.465 1.00 92.94 90 LEU A CA 1
ATOM 664 C C . LEU A 1 90 ? -9.416 -5.372 6.788 1.00 92.94 90 LEU A C 1
ATOM 666 O O . LEU A 1 90 ? -10.594 -5.534 7.107 1.00 92.94 90 LEU A O 1
ATOM 670 N N . THR A 1 91 ? -8.404 -5.734 7.565 1.00 92.38 91 THR A N 1
ATOM 671 C CA . THR A 1 91 ? -8.554 -6.254 8.920 1.00 92.38 91 THR A CA 1
ATOM 672 C C . THR A 1 91 ? -8.266 -5.143 9.91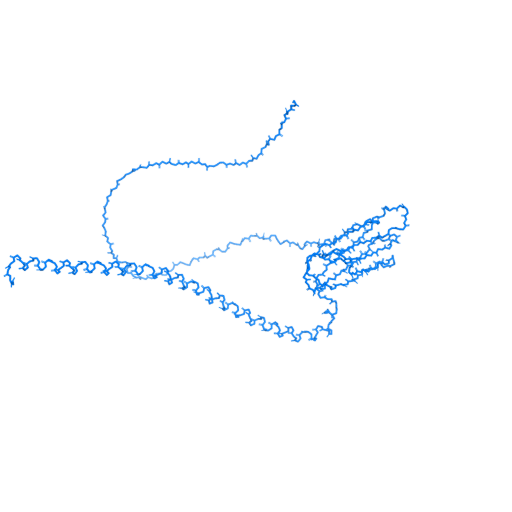9 1.00 92.38 91 THR A C 1
ATOM 674 O O . THR A 1 91 ? -7.199 -4.546 9.904 1.00 92.38 91 THR A O 1
ATOM 677 N N . VAL A 1 92 ? -9.196 -4.897 10.832 1.00 92.75 92 VAL A N 1
ATOM 678 C CA . VAL A 1 92 ? -9.077 -3.874 11.868 1.00 92.75 92 VAL A CA 1
ATOM 679 C C . VAL A 1 92 ? -9.103 -4.555 13.225 1.00 92.75 92 VAL A C 1
ATOM 681 O O . VAL A 1 92 ? -10.102 -5.171 13.605 1.00 92.75 92 VAL A O 1
ATOM 684 N N . LYS A 1 93 ? -7.995 -4.449 13.952 1.00 91.94 93 LYS A N 1
ATOM 685 C CA . LYS A 1 93 ? -7.891 -4.832 15.359 1.00 91.94 93 LYS A CA 1
ATOM 686 C C . LYS A 1 93 ? -8.094 -3.588 16.201 1.00 91.94 93 LYS A C 1
ATOM 688 O O . LYS A 1 93 ? -7.467 -2.561 15.945 1.00 91.94 93 LYS A O 1
ATOM 693 N N . TYR A 1 94 ? -8.960 -3.687 17.192 1.00 92.12 94 TYR A N 1
ATOM 694 C CA . TYR A 1 94 ? -9.280 -2.581 18.076 1.00 92.12 94 TYR A CA 1
ATOM 695 C C . TYR A 1 94 ? -9.174 -3.026 19.525 1.00 92.12 94 TYR A C 1
ATOM 697 O O . TYR A 1 94 ? -9.513 -4.157 19.874 1.00 92.12 94 TYR A O 1
ATOM 705 N N . ARG A 1 95 ? -8.727 -2.119 20.383 1.00 90.12 95 ARG A N 1
ATOM 706 C CA . ARG A 1 95 ? -8.763 -2.301 21.827 1.00 90.12 95 ARG A CA 1
ATOM 707 C C . ARG A 1 95 ? -9.245 -1.022 22.474 1.00 90.12 95 ARG A C 1
ATOM 709 O O . ARG A 1 95 ? -8.747 0.064 22.174 1.00 90.12 95 ARG A O 1
ATOM 716 N N . HIS A 1 96 ? -10.204 -1.174 23.374 1.00 86.44 96 HIS A N 1
ATOM 717 C CA . HIS A 1 96 ? -10.743 -0.065 24.130 1.00 86.44 96 HIS A CA 1
ATOM 718 C C . HIS A 1 96 ? -10.164 -0.102 25.544 1.00 86.44 96 HIS A C 1
ATOM 720 O O . HIS A 1 96 ? -10.501 -0.978 26.336 1.00 86.44 96 HIS A O 1
ATOM 726 N N . LEU A 1 97 ? -9.227 0.802 25.835 1.00 81.62 97 LEU A N 1
ATOM 727 C CA . LEU A 1 97 ? -8.463 0.756 27.085 1.00 81.62 97 LEU A CA 1
ATOM 728 C C . LEU A 1 97 ? -9.284 1.267 28.274 1.00 81.62 97 LEU A C 1
ATOM 730 O O . LEU A 1 97 ? -9.214 0.703 29.362 1.00 81.62 97 LEU A O 1
ATOM 734 N N . GLU A 1 98 ? -10.077 2.317 28.062 1.00 76.75 98 GLU A N 1
ATOM 735 C CA . GLU A 1 98 ? -10.808 3.017 29.120 1.00 76.75 98 GLU A CA 1
ATOM 736 C C . GLU A 1 98 ? -12.190 3.445 28.600 1.00 76.75 98 GLU A C 1
ATOM 738 O O . GLU A 1 98 ? -12.332 4.504 27.989 1.00 76.75 98 GLU A O 1
ATOM 743 N N . ASN A 1 99 ? -13.214 2.609 28.834 1.00 77.06 99 ASN A N 1
ATOM 744 C CA . ASN A 1 99 ? -14.606 2.937 28.513 1.00 77.06 99 ASN A CA 1
ATOM 745 C C . ASN A 1 99 ? -15.409 3.319 29.768 1.00 77.06 99 ASN A C 1
ATOM 747 O O . ASN A 1 99 ? -15.624 2.453 30.620 1.00 77.06 99 ASN A O 1
ATOM 751 N N . PRO A 1 100 ? -15.967 4.537 29.861 1.00 77.62 100 PRO A N 1
ATOM 752 C CA . PRO A 1 100 ? -16.917 4.920 30.910 1.00 77.62 100 PRO A CA 1
ATOM 753 C C . PRO A 1 100 ? -18.338 4.350 30.724 1.00 77.62 100 PRO A C 1
ATOM 755 O O . PRO A 1 100 ? -19.258 4.766 31.430 1.00 77.62 100 PRO A O 1
ATOM 758 N N . GLY A 1 101 ? -18.546 3.445 29.762 1.00 80.75 101 GLY A N 1
ATOM 759 C CA . GLY A 1 101 ? -19.855 2.883 29.417 1.00 80.75 101 GLY A CA 1
ATOM 760 C C . GLY A 1 101 ? -20.517 3.539 28.199 1.00 80.75 101 GLY A C 1
ATOM 761 O O . GLY A 1 101 ? -21.732 3.453 28.041 1.00 80.75 101 GLY A O 1
ATOM 762 N N . VAL A 1 102 ? -19.742 4.214 27.348 1.00 85.00 102 VAL A N 1
ATOM 763 C CA . VAL A 1 102 ? -20.230 4.855 26.121 1.00 85.00 102 VAL A CA 1
ATOM 764 C C . VAL A 1 102 ? -20.239 3.829 24.978 1.00 85.00 102 VAL A C 1
ATOM 766 O O . VAL A 1 102 ? -19.237 3.130 24.780 1.00 85.00 102 VAL A O 1
ATOM 769 N N . PRO A 1 103 ? -21.342 3.706 24.215 1.00 87.19 103 PRO A N 1
ATOM 770 C CA . PRO A 1 103 ? -21.385 2.845 23.043 1.00 87.19 103 PRO A CA 1
ATOM 771 C C . PRO A 1 103 ? -20.611 3.480 21.881 1.00 87.19 103 PRO A C 1
ATOM 773 O O . PRO A 1 103 ? -20.890 4.605 21.456 1.00 87.19 103 PRO A O 1
ATOM 776 N N . CYS A 1 104 ? -19.667 2.726 21.326 1.00 90.38 104 CYS A N 1
ATOM 777 C CA . CYS A 1 104 ? -18.890 3.145 20.165 1.00 90.38 104 CYS A CA 1
ATOM 778 C C . CYS A 1 104 ? -19.105 2.190 18.991 1.00 90.38 104 CYS A C 1
ATOM 780 O O . CYS A 1 104 ? -19.574 1.060 19.142 1.00 90.38 104 CYS A O 1
ATOM 782 N N . MET A 1 105 ? -18.779 2.646 17.789 1.00 92.88 105 MET A N 1
ATOM 783 C CA . MET A 1 105 ? -18.866 1.855 16.573 1.00 92.88 105 MET A CA 1
ATOM 784 C C . MET A 1 105 ? -17.672 2.108 15.664 1.00 92.88 105 MET A C 1
ATOM 786 O O . MET A 1 105 ? -17.197 3.234 15.529 1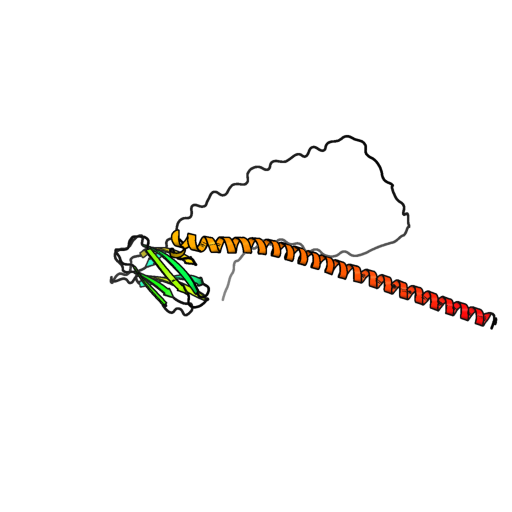.00 92.88 105 MET A O 1
ATOM 790 N N . ILE A 1 106 ? -17.215 1.035 15.027 1.00 94.94 106 ILE A N 1
ATOM 791 C CA . ILE A 1 106 ? -16.197 1.063 13.983 1.00 94.94 106 ILE A CA 1
ATOM 792 C C . ILE A 1 106 ? -16.924 1.050 12.647 1.00 94.94 106 ILE A C 1
ATOM 794 O O . ILE A 1 106 ? -17.744 0.165 12.391 1.00 94.94 106 ILE A O 1
ATOM 798 N N . VAL A 1 107 ? -16.644 2.038 11.809 1.00 96.12 107 VAL A N 1
ATOM 799 C CA . VAL A 1 107 ? -17.339 2.300 10.550 1.00 96.12 107 VAL A CA 1
ATOM 800 C C . VAL A 1 107 ? -16.337 2.265 9.407 1.00 96.12 107 VAL A C 1
ATOM 802 O O . VAL A 1 107 ? -15.324 2.953 9.437 1.00 96.12 107 VAL A O 1
ATOM 805 N N . PHE A 1 108 ? -16.637 1.482 8.378 1.00 96.56 108 PHE A N 1
ATOM 806 C CA . PHE A 1 108 ? -15.858 1.418 7.149 1.00 96.56 108 PHE A CA 1
ATOM 807 C C . PHE A 1 108 ? -16.554 2.265 6.090 1.00 96.56 108 PHE A C 1
ATOM 809 O O . PHE A 1 108 ? -17.751 2.085 5.831 1.00 96.56 108 PHE A O 1
ATOM 816 N N . LYS A 1 109 ? -15.806 3.184 5.480 1.00 96.56 109 LYS A N 1
ATOM 817 C CA . LYS A 1 109 ? -16.265 4.049 4.394 1.00 96.56 109 LYS A CA 1
ATOM 818 C C . LYS A 1 109 ? -15.452 3.776 3.128 1.00 96.56 109 LYS A C 1
ATOM 820 O O . LYS A 1 109 ? -14.224 3.736 3.175 1.00 96.56 109 LYS A O 1
ATOM 825 N N . ASP A 1 110 ? -16.156 3.618 2.012 1.00 96.06 110 ASP A N 1
ATOM 826 C CA . ASP A 1 110 ? -15.585 3.448 0.664 1.00 96.06 110 ASP A CA 1
ATOM 827 C C . ASP A 1 110 ? -14.989 4.788 0.154 1.00 96.06 110 ASP A C 1
ATOM 829 O O . ASP A 1 110 ? -15.271 5.832 0.755 1.00 96.06 110 ASP A O 1
ATOM 833 N N . PRO A 1 111 ? -14.264 4.851 -0.984 1.00 96.81 111 PRO A N 1
ATOM 834 C CA . PRO A 1 111 ? -13.721 6.103 -1.531 1.00 96.81 111 PRO A CA 1
ATOM 835 C C . PRO A 1 111 ? -14.771 7.164 -1.879 1.00 96.81 111 PRO A C 1
ATOM 837 O O . PRO A 1 111 ? -14.455 8.342 -2.019 1.00 96.81 111 PRO A O 1
ATOM 840 N N . ARG A 1 112 ? -16.046 6.770 -1.980 1.00 96.06 112 ARG A N 1
ATOM 841 C CA . ARG A 1 112 ? -17.194 7.687 -2.109 1.00 96.06 112 ARG A CA 1
ATOM 842 C C . ARG A 1 112 ? -17.676 8.257 -0.769 1.00 96.06 112 ARG A C 1
ATOM 844 O O . ARG A 1 112 ? -18.718 8.897 -0.731 1.00 96.06 112 ARG A O 1
ATOM 851 N N . GLN A 1 113 ? -16.965 7.976 0.322 1.00 92.94 113 GLN A N 1
ATOM 852 C CA . GLN A 1 113 ? -17.316 8.310 1.707 1.00 92.94 113 GLN A CA 1
ATOM 853 C C . GLN A 1 113 ? -18.647 7.710 2.193 1.00 92.94 113 GLN A C 1
ATOM 855 O O . GLN A 1 113 ? -19.182 8.116 3.222 1.00 92.94 113 GLN A O 1
ATOM 860 N N . MET A 1 114 ? -19.161 6.705 1.483 1.00 94.94 114 MET A N 1
ATOM 861 C CA . MET A 1 114 ? -20.367 5.977 1.866 1.00 94.94 114 MET A CA 1
ATOM 862 C C . MET A 1 114 ? -20.021 4.904 2.893 1.00 94.94 114 MET A C 1
ATOM 864 O O . MET A 1 114 ? -19.075 4.141 2.694 1.00 94.94 114 MET A O 1
ATOM 868 N N . GLN A 1 115 ? -20.807 4.823 3.967 1.00 95.25 115 GLN A N 1
ATOM 869 C CA . GLN A 1 115 ? -20.701 3.746 4.947 1.00 95.25 115 GLN A CA 1
ATOM 870 C C . GLN A 1 115 ? -21.106 2.416 4.305 1.00 95.25 115 GLN A C 1
ATOM 872 O O . GLN A 1 115 ? -22.248 2.246 3.882 1.00 95.25 115 GLN A O 1
ATOM 877 N N . VAL A 1 116 ? -20.168 1.473 4.263 1.00 95.12 116 VAL A N 1
ATOM 878 C CA . VAL A 1 116 ? -20.355 0.144 3.658 1.00 95.12 116 VAL A CA 1
ATOM 879 C C . VAL A 1 116 ? -20.474 -0.963 4.697 1.00 95.12 116 VAL A C 1
ATOM 881 O O . VAL A 1 116 ? -21.168 -1.950 4.474 1.00 95.12 116 VAL A O 1
ATOM 884 N N . PHE A 1 117 ? -19.837 -0.791 5.853 1.00 94.94 117 PHE A N 1
ATOM 885 C CA . PHE A 1 117 ? -19.900 -1.745 6.952 1.00 94.94 117 PHE A CA 1
ATOM 886 C C . PHE A 1 117 ? -19.752 -1.021 8.289 1.00 94.94 117 PHE A C 1
ATOM 888 O O . PHE A 1 117 ? -19.030 -0.028 8.390 1.00 94.94 117 PHE A O 1
ATOM 895 N N . SER A 1 118 ? -20.426 -1.510 9.329 1.00 94.31 118 SER A N 1
ATOM 896 C CA . SER A 1 118 ? -20.224 -1.020 10.689 1.00 94.31 118 SER A CA 1
ATOM 897 C C . SER A 1 118 ? -20.364 -2.123 11.729 1.00 94.31 118 SER A C 1
ATOM 899 O O . SER A 1 118 ? -21.197 -3.023 11.619 1.00 94.31 118 SER A O 1
ATOM 901 N N . LYS A 1 119 ? -19.547 -2.025 12.775 1.00 93.69 119 LYS A N 1
ATOM 902 C CA . LYS A 1 119 ? -19.551 -2.924 13.925 1.00 93.69 119 LYS A CA 1
ATOM 903 C C . LYS A 1 119 ? -19.729 -2.099 15.192 1.00 93.69 119 LYS A C 1
ATOM 905 O O . LYS A 1 119 ? -18.947 -1.191 15.453 1.00 93.69 119 LYS A O 1
ATOM 910 N N . ARG A 1 120 ? -20.760 -2.413 15.977 1.00 91.62 120 ARG A N 1
ATOM 911 C CA . ARG A 1 120 ? -20.938 -1.848 17.322 1.00 91.62 120 ARG A CA 1
ATOM 912 C C . ARG A 1 120 ? -19.988 -2.543 18.295 1.00 91.62 120 ARG A C 1
ATOM 914 O O . ARG A 1 120 ? -19.901 -3.770 18.262 1.00 91.62 120 ARG A O 1
ATOM 921 N N . VAL A 1 121 ? -19.332 -1.750 19.135 1.00 89.44 121 VAL A N 1
ATOM 922 C CA . VAL A 1 121 ? -18.469 -2.187 20.236 1.00 89.44 121 VAL A CA 1
ATOM 923 C C . VAL A 1 121 ? -19.190 -1.843 21.535 1.00 89.44 121 VAL A C 1
ATOM 925 O O . VAL A 1 121 ? -19.487 -0.674 21.808 1.00 89.44 121 VAL A O 1
ATOM 928 N N . GLY A 1 122 ? -19.554 -2.879 22.288 1.00 81.75 122 GLY A N 1
ATOM 929 C CA . GLY A 1 122 ? -20.297 -2.726 23.535 1.00 81.75 122 GLY A CA 1
ATOM 930 C C . GLY A 1 122 ? -19.427 -2.167 24.667 1.00 81.75 122 GLY A C 1
ATOM 931 O O . GLY A 1 122 ? -18.202 -2.279 24.617 1.00 81.75 122 GLY A O 1
ATOM 932 N N . PRO A 1 123 ? -20.035 -1.594 25.720 1.00 74.56 123 PRO A N 1
ATOM 933 C CA . PRO A 1 123 ? -19.297 -1.152 26.902 1.00 74.56 123 PRO A CA 1
ATOM 934 C C . PRO A 1 123 ? -18.634 -2.303 27.671 1.00 74.56 123 PRO A C 1
ATOM 936 O O . PRO A 1 123 ? -17.620 -2.090 28.336 1.00 74.56 123 PRO A O 1
ATOM 939 N N . ASP A 1 124 ? -19.173 -3.513 27.532 1.00 74.88 124 ASP A N 1
ATOM 940 C CA . ASP A 1 124 ? -18.686 -4.724 28.197 1.00 74.88 124 ASP A CA 1
ATOM 941 C C . ASP A 1 124 ? -17.498 -5.372 27.457 1.00 74.88 124 ASP A C 1
ATOM 943 O O . ASP A 1 124 ? -16.786 -6.205 28.015 1.00 74.88 124 ASP A O 1
ATOM 947 N N . GLU A 1 125 ? -17.244 -4.966 26.208 1.00 75.88 125 GLU A N 1
ATOM 948 C CA . GLU A 1 125 ? -16.177 -5.493 25.353 1.00 75.88 125 GLU A CA 1
ATOM 949 C C . GLU A 1 125 ? -14.860 -4.744 25.631 1.00 75.88 125 GLU A C 1
ATOM 951 O O . GLU A 1 125 ? -14.460 -3.839 24.898 1.00 75.88 125 GLU A O 1
ATOM 956 N N . LYS A 1 126 ? -14.212 -5.086 26.755 1.00 68.25 126 LYS A N 1
ATOM 957 C CA . LYS A 1 126 ? -12.902 -4.531 27.165 1.00 68.25 126 LYS A CA 1
ATOM 958 C C . LYS A 1 126 ? -11.708 -5.228 26.506 1.00 68.25 126 LYS A C 1
ATOM 960 O O . LYS A 1 126 ? -10.600 -4.687 26.485 1.00 68.25 126 LYS A O 1
ATOM 965 N N . ASP A 1 127 ? -11.920 -6.439 26.004 1.00 80.19 127 ASP A N 1
ATOM 966 C CA . ASP A 1 127 ? -10.883 -7.231 25.355 1.00 80.19 127 ASP A CA 1
ATOM 967 C C . ASP A 1 127 ? -10.581 -6.724 23.938 1.00 80.19 127 ASP A C 1
ATOM 969 O O . ASP A 1 127 ? -11.335 -5.952 23.345 1.00 80.19 127 ASP A O 1
ATOM 973 N N . ALA A 1 128 ? -9.436 -7.139 23.393 1.00 87.00 128 ALA A N 1
ATOM 974 C CA . ALA A 1 128 ? -9.075 -6.805 22.021 1.00 87.00 128 ALA A CA 1
ATOM 975 C C . ALA A 1 128 ? -10.039 -7.495 21.042 1.00 87.00 128 ALA A C 1
ATOM 977 O O . ALA A 1 128 ? -10.135 -8.723 21.011 1.00 87.00 128 ALA A O 1
ATOM 978 N N . GLY A 1 129 ? -10.726 -6.698 20.228 1.00 89.44 129 GLY A N 1
ATOM 979 C CA . GLY A 1 129 ? -11.633 -7.162 19.190 1.00 89.44 129 GLY A CA 1
ATOM 980 C C . GLY A 1 129 ? -11.014 -7.064 17.798 1.00 89.44 129 GLY A C 1
ATOM 981 O O . GLY A 1 129 ? -10.006 -6.389 17.563 1.00 89.44 129 GLY A O 1
ATOM 982 N N . LYS A 1 130 ? -11.625 -7.763 16.843 1.00 90.50 130 LYS A N 1
ATOM 983 C CA . LYS A 1 130 ? -11.197 -7.774 15.443 1.00 90.50 130 LYS A CA 1
ATOM 984 C C . LYS A 1 130 ? -12.402 -7.810 14.520 1.00 90.50 130 LYS A C 1
ATOM 986 O O . LYS A 1 130 ? -13.341 -8.572 14.730 1.00 90.50 130 LYS A O 1
ATOM 991 N N . THR A 1 131 ? -12.352 -7.010 13.465 1.00 92.06 131 THR A N 1
ATOM 992 C CA . THR A 1 131 ? -13.357 -6.989 12.402 1.00 92.06 131 THR A CA 1
ATOM 993 C C . THR A 1 131 ? -12.673 -6.875 11.046 1.00 92.06 131 THR A C 1
ATOM 995 O O . THR A 1 131 ? -11.589 -6.306 10.952 1.00 92.06 131 THR A O 1
ATOM 998 N N . ALA A 1 132 ? -13.275 -7.422 9.994 1.00 92.25 132 ALA A N 1
ATOM 999 C CA . ALA A 1 132 ? -12.715 -7.369 8.649 1.00 92.25 132 ALA A CA 1
ATOM 1000 C C . ALA A 1 132 ? -13.779 -6.988 7.616 1.00 92.25 132 ALA A C 1
ATOM 1002 O O . ALA A 1 132 ? -14.945 -7.352 7.762 1.00 92.25 132 ALA A O 1
ATOM 1003 N N . TYR A 1 133 ? -13.365 -6.265 6.578 1.00 93.62 133 TYR A N 1
ATOM 1004 C CA . TYR A 1 133 ? -14.207 -5.857 5.457 1.00 93.62 133 TYR A CA 1
ATOM 1005 C C . TYR A 1 133 ? -13.440 -6.004 4.138 1.00 93.62 133 TYR A C 1
ATOM 1007 O O . TYR A 1 133 ? -12.246 -5.726 4.083 1.00 93.62 133 TYR A O 1
ATOM 1015 N N . MET A 1 134 ? -14.120 -6.436 3.077 1.00 93.62 134 MET A N 1
ATOM 1016 C CA . MET A 1 134 ? -13.533 -6.612 1.745 1.00 93.62 134 MET A CA 1
ATOM 1017 C C . MET A 1 134 ? -13.862 -5.409 0.858 1.00 93.62 134 MET A C 1
ATOM 1019 O O . MET A 1 134 ? -15.038 -5.104 0.645 1.00 93.62 134 MET A O 1
ATOM 1023 N N . THR A 1 135 ? -12.842 -4.738 0.324 1.00 93.69 135 THR A N 1
ATOM 1024 C CA . THR A 1 135 ? -13.026 -3.561 -0.534 1.00 93.69 135 THR A CA 1
ATOM 1025 C C . THR A 1 135 ? -13.632 -3.936 -1.887 1.00 93.69 135 THR A C 1
ATOM 1027 O O . THR A 1 135 ? -13.251 -4.923 -2.510 1.00 93.69 135 THR A O 1
ATOM 1030 N N . GLN A 1 136 ? -14.576 -3.122 -2.364 1.00 94.19 136 GLN A N 1
ATOM 1031 C CA . GLN A 1 136 ? -15.258 -3.319 -3.655 1.00 94.19 136 GLN A CA 1
ATOM 1032 C C . GLN A 1 136 ? -14.727 -2.395 -4.756 1.00 94.19 136 GLN A C 1
ATOM 1034 O O . GLN A 1 136 ? -15.029 -2.572 -5.929 1.00 94.19 136 GLN A O 1
ATOM 1039 N N . ARG A 1 137 ? -13.990 -1.347 -4.381 1.00 93.62 137 ARG A N 1
ATOM 1040 C CA . ARG A 1 137 ? -13.436 -0.347 -5.297 1.00 93.62 137 ARG A CA 1
ATOM 1041 C C . ARG A 1 137 ? -12.030 0.006 -4.852 1.00 93.62 137 ARG A C 1
ATOM 1043 O O . ARG A 1 137 ? -11.780 0.102 -3.651 1.00 93.62 137 ARG A O 1
ATOM 1050 N N . LYS A 1 138 ? -11.129 0.255 -5.804 1.00 95.81 138 LYS A N 1
ATOM 1051 C CA . LYS A 1 138 ? -9.815 0.824 -5.483 1.00 95.81 138 LYS A CA 1
ATOM 1052 C C . LYS A 1 138 ? -9.960 2.284 -5.043 1.00 95.81 138 LYS A C 1
ATOM 1054 O O . LYS A 1 138 ? -10.755 3.023 -5.629 1.00 95.81 138 LYS A O 1
ATOM 1059 N N . GLY A 1 139 ? -9.147 2.718 -4.087 1.00 95.69 139 GLY A N 1
ATOM 1060 C CA . GLY A 1 139 ? -9.040 4.125 -3.700 1.00 95.69 139 GLY A CA 1
ATOM 1061 C C . GLY A 1 139 ? -8.787 4.318 -2.211 1.00 95.69 139 GLY A C 1
ATOM 1062 O O . GLY A 1 139 ? -8.346 3.403 -1.524 1.00 95.69 139 GLY A O 1
ATOM 1063 N N . GLU A 1 140 ? -9.071 5.523 -1.725 1.00 97.06 140 GLU A N 1
ATOM 1064 C CA . GLU A 1 140 ? -8.940 5.883 -0.312 1.00 97.06 140 GLU A CA 1
ATOM 1065 C C . GLU A 1 140 ? -10.126 5.359 0.500 1.00 97.06 140 GLU A C 1
ATOM 1067 O O . GLU A 1 140 ? -11.219 5.925 0.472 1.00 97.06 140 GLU A O 1
ATOM 1072 N N . HIS A 1 141 ? -9.914 4.285 1.249 1.00 96.69 141 HIS A N 1
ATOM 1073 C CA . HIS A 1 141 ? -10.885 3.788 2.220 1.00 96.69 141 HIS A CA 1
ATOM 1074 C C . HIS A 1 141 ? -10.652 4.450 3.572 1.00 96.69 141 HIS A C 1
ATOM 1076 O O . HIS A 1 141 ? -9.527 4.820 3.910 1.00 96.69 141 HIS A O 1
ATOM 1082 N N . ARG A 1 142 ? -11.717 4.601 4.365 1.00 96.62 142 ARG A N 1
ATOM 1083 C CA . ARG A 1 142 ? -11.622 5.161 5.718 1.00 96.62 142 ARG A CA 1
ATOM 1084 C C . ARG A 1 142 ? -12.172 4.197 6.751 1.00 96.62 142 ARG A C 1
ATOM 1086 O O . ARG A 1 142 ? -13.295 3.717 6.613 1.00 96.62 142 ARG A O 1
ATOM 1093 N N . VAL A 1 143 ? -11.402 3.961 7.804 1.00 95.69 143 VAL A N 1
ATOM 1094 C CA . VAL A 1 143 ? -11.835 3.225 8.994 1.00 95.69 143 VAL A CA 1
ATOM 1095 C C . VAL A 1 143 ? -12.004 4.232 10.116 1.00 95.69 143 VAL A C 1
ATOM 1097 O O . VAL A 1 143 ? -11.034 4.838 10.564 1.00 95.69 143 VAL A O 1
ATOM 1100 N N . CYS A 1 144 ? -13.237 4.434 10.553 1.00 95.75 144 CYS A N 1
ATOM 1101 C CA . CYS A 1 144 ? -13.593 5.460 11.514 1.00 95.75 144 CYS A CA 1
ATOM 1102 C C . CYS A 1 144 ? -14.073 4.857 12.829 1.00 95.75 144 CYS A C 1
ATOM 1104 O O . CYS A 1 144 ? -14.805 3.870 12.835 1.00 95.75 144 CYS A O 1
ATOM 1106 N N . VAL A 1 145 ? -13.689 5.473 13.941 1.00 94.69 145 VAL A N 1
ATOM 1107 C CA . VAL A 1 145 ? -14.235 5.197 15.270 1.00 94.69 145 VAL A CA 1
ATOM 1108 C C . VAL A 1 145 ? -15.172 6.340 15.628 1.00 94.69 145 VAL A C 1
ATOM 1110 O O . VAL A 1 145 ? -14.758 7.500 15.644 1.00 94.69 145 VAL A O 1
ATOM 1113 N N . GLN A 1 146 ? -16.428 6.004 15.905 1.00 92.69 146 GLN A N 1
ATOM 1114 C CA . GLN A 1 146 ? -17.465 6.946 16.304 1.00 92.69 146 GLN A CA 1
ATOM 1115 C C . GLN A 1 146 ? -18.044 6.517 17.651 1.00 92.69 146 GLN A C 1
ATOM 1117 O O . GLN A 1 146 ? -18.589 5.420 17.774 1.00 92.69 146 GLN A O 1
ATOM 1122 N N . CYS A 1 147 ? -17.964 7.385 18.654 1.00 89.88 147 CYS A N 1
ATOM 1123 C CA . CYS A 1 147 ? -18.564 7.156 19.966 1.00 89.88 147 CYS A CA 1
ATOM 1124 C C . CYS A 1 147 ? -19.770 8.077 20.134 1.00 89.88 147 CYS A C 1
ATOM 1126 O O . CYS A 1 147 ? -19.629 9.298 20.087 1.00 89.88 147 CYS A O 1
ATOM 1128 N N . GLN A 1 148 ? -20.964 7.506 20.300 1.00 84.94 148 GLN A N 1
ATOM 1129 C CA . GLN A 1 148 ? -22.167 8.305 20.525 1.00 84.94 148 GLN A CA 1
ATOM 1130 C C . GLN A 1 148 ? -22.329 8.535 22.020 1.00 84.94 148 GLN A C 1
ATOM 1132 O O . GLN A 1 148 ? -22.572 7.589 22.768 1.00 84.94 148 GLN A O 1
ATOM 1137 N N . GLY A 1 149 ? -22.200 9.781 22.462 1.00 74.38 149 GLY A N 1
ATOM 1138 C CA . GLY A 1 149 ? -22.419 10.084 23.864 1.00 74.38 149 GLY A CA 1
ATOM 1139 C C . GLY A 1 149 ? -23.895 10.228 24.192 1.00 74.38 149 GLY A C 1
ATOM 1140 O O . GLY A 1 149 ? -24.660 10.865 23.468 1.00 74.38 149 GLY A O 1
ATOM 1141 N N . THR A 1 150 ? -24.295 9.632 25.305 1.00 68.38 150 THR A N 1
ATOM 1142 C CA . THR A 1 150 ? -25.680 9.623 25.798 1.00 68.38 150 THR A CA 1
ATOM 1143 C C . THR A 1 150 ? -25.930 10.687 26.862 1.00 68.38 150 THR A C 1
ATOM 1145 O O . THR A 1 150 ? -27.073 10.922 27.251 1.00 68.38 150 THR A O 1
ATOM 1148 N N . LYS A 1 151 ? -24.868 11.333 27.354 1.00 66.25 151 LYS A N 1
ATOM 1149 C CA . LYS A 1 151 ? -24.938 12.321 28.427 1.00 66.25 151 LYS A CA 1
ATOM 1150 C C . LYS A 1 151 ? -24.961 13.728 27.841 1.00 66.25 151 LYS A C 1
ATOM 1152 O O . LYS A 1 151 ? -24.284 14.032 26.867 1.00 66.25 151 LYS A O 1
ATOM 1157 N N . TRP A 1 152 ? -25.721 14.613 28.478 1.00 64.56 152 TRP A N 1
ATOM 1158 C CA . TRP A 1 152 ? -25.790 16.029 28.105 1.00 64.56 152 TRP A CA 1
ATOM 1159 C C . TRP A 1 152 ? -24.440 16.763 28.232 1.00 64.56 152 TRP A C 1
ATOM 1161 O O . TRP A 1 152 ? -24.259 17.819 27.631 1.00 64.56 152 TRP A O 1
ATOM 1171 N N . PHE A 1 153 ? -23.482 16.170 28.957 1.00 59.50 153 PHE A N 1
ATOM 1172 C CA . PHE A 1 153 ? -22.081 16.577 29.000 1.00 59.50 153 PHE A CA 1
ATOM 1173 C C . PHE A 1 153 ? -21.197 15.579 28.248 1.00 59.50 153 PHE A C 1
ATOM 1175 O O . PHE A 1 153 ? -20.927 14.483 28.736 1.00 59.50 153 PHE A O 1
ATOM 1182 N N . GLN A 1 154 ? -20.735 16.000 27.074 1.00 66.38 154 GLN A N 1
ATOM 1183 C CA . GLN A 1 154 ? -19.907 15.241 26.133 1.00 66.38 154 GLN A CA 1
ATOM 1184 C C . GLN A 1 154 ? -18.412 15.507 26.378 1.00 66.38 154 GLN A C 1
ATOM 1186 O O . GLN A 1 154 ? -17.716 16.044 25.519 1.00 66.38 154 GLN A O 1
ATOM 1191 N N . THR A 1 155 ? -17.915 15.251 27.591 1.00 68.12 155 THR A N 1
ATOM 1192 C CA . THR A 1 155 ? -16.541 15.648 27.975 1.00 68.12 155 THR A CA 1
ATOM 1193 C C . THR A 1 155 ? -15.576 14.467 28.069 1.00 68.12 155 THR A C 1
ATOM 1195 O O . THR A 1 155 ? -14.377 14.677 28.256 1.00 68.12 155 THR A O 1
ATOM 1198 N N . THR A 1 156 ? -16.040 13.224 27.916 1.00 79.94 156 THR A N 1
ATOM 1199 C CA . THR A 1 156 ? -15.146 12.081 28.105 1.00 79.94 156 THR A CA 1
ATOM 1200 C C . THR A 1 156 ? -14.309 11.819 26.858 1.00 79.94 156 THR A C 1
ATOM 1202 O O . THR A 1 156 ? -14.832 11.663 25.756 1.00 79.94 156 THR A O 1
ATOM 1205 N N . ALA A 1 157 ? -12.990 11.774 27.035 1.00 86.00 157 ALA A N 1
ATOM 1206 C CA . ALA A 1 157 ? -12.060 11.306 26.018 1.00 86.00 157 ALA A CA 1
ATOM 1207 C C . ALA A 1 157 ? -11.866 9.796 26.193 1.00 86.00 157 ALA A C 1
ATOM 1209 O O . ALA A 1 157 ? -11.477 9.344 27.268 1.00 86.00 157 ALA A O 1
ATOM 1210 N N . LEU A 1 158 ? -12.153 9.022 25.150 1.00 88.50 158 LEU A N 1
ATOM 1211 C CA . LEU A 1 158 ? -12.026 7.570 25.156 1.00 88.50 158 LEU A CA 1
ATOM 1212 C C . LEU A 1 158 ? -10.720 7.156 24.491 1.00 88.50 158 LEU A C 1
ATOM 1214 O O . LEU A 1 158 ? -10.434 7.585 23.372 1.00 88.50 158 LEU A O 1
ATOM 1218 N N . LYS A 1 159 ? -9.941 6.311 25.166 1.00 90.25 159 LYS A N 1
ATOM 1219 C CA . LYS A 1 159 ? -8.625 5.874 24.694 1.00 90.25 159 LYS A CA 1
ATOM 1220 C C . LYS A 1 159 ? -8.728 4.585 23.878 1.00 90.25 159 LYS A C 1
ATOM 1222 O O . LYS A 1 159 ? -9.110 3.535 24.402 1.00 90.25 159 LYS A O 1
ATOM 1227 N N . TRP A 1 160 ? -8.329 4.667 22.615 1.00 90.75 160 TRP A N 1
ATOM 1228 C CA . TRP A 1 160 ? -8.383 3.579 21.644 1.00 90.75 160 TRP A CA 1
ATOM 1229 C C . TRP A 1 160 ? -6.992 3.204 21.145 1.00 90.75 160 TRP A C 1
ATOM 1231 O O . TRP A 1 160 ? -6.157 4.065 20.865 1.00 90.75 160 TRP A O 1
ATOM 1241 N N . GLU A 1 161 ? -6.773 1.906 20.977 1.00 91.50 161 GLU A N 1
ATOM 1242 C CA . GLU A 1 161 ? -5.702 1.368 20.141 1.00 91.50 161 GLU A CA 1
ATOM 1243 C C . GLU A 1 161 ? -6.353 0.761 18.897 1.00 91.50 161 GLU A C 1
ATOM 1245 O O . GLU A 1 161 ? -7.273 -0.055 19.004 1.00 91.50 161 GLU A O 1
ATOM 1250 N N . LEU A 1 162 ? -5.897 1.173 17.715 1.00 91.25 162 LEU A N 1
ATOM 1251 C CA . LEU A 1 162 ? -6.386 0.669 16.435 1.00 91.25 162 LEU A CA 1
ATOM 1252 C C . LEU A 1 162 ? -5.193 0.249 15.584 1.00 91.25 162 LEU A C 1
ATOM 1254 O O . LEU A 1 162 ? -4.236 1.003 15.424 1.00 91.25 162 LEU A O 1
ATOM 1258 N N . SER A 1 163 ? -5.273 -0.945 15.015 1.00 90.25 163 SER A N 1
ATOM 1259 C CA . SER A 1 163 ? -4.320 -1.460 14.039 1.00 90.25 163 SER A CA 1
ATOM 1260 C C . SER A 1 163 ? -5.103 -1.885 12.806 1.00 90.25 163 SER A C 1
ATOM 1262 O O . SER A 1 163 ? -6.013 -2.713 12.888 1.00 90.25 163 SER A O 1
ATOM 1264 N N . VAL A 1 164 ? -4.779 -1.262 11.675 1.00 90.81 164 VAL A N 1
ATOM 1265 C CA . VAL A 1 164 ? -5.361 -1.569 10.370 1.00 90.81 164 VAL A CA 1
ATOM 1266 C C . VAL A 1 164 ? -4.320 -2.358 9.591 1.00 90.81 164 VAL A C 1
ATOM 1268 O O . VAL A 1 164 ? -3.246 -1.849 9.291 1.00 90.81 164 VAL A O 1
ATOM 1271 N N . ASP A 1 165 ? -4.639 -3.608 9.291 1.00 90.81 165 ASP A N 1
ATOM 1272 C CA . ASP A 1 165 ? -3.811 -4.511 8.506 1.00 90.81 165 ASP A CA 1
ATOM 1273 C C . ASP A 1 165 ? -4.500 -4.770 7.159 1.00 90.81 165 ASP A C 1
ATOM 1275 O O . ASP A 1 165 ? -5.694 -5.084 7.100 1.00 90.81 165 ASP A O 1
ATOM 1279 N N . MET A 1 166 ? -3.746 -4.689 6.065 1.00 88.38 166 MET A N 1
ATOM 1280 C CA . MET A 1 166 ? -4.205 -5.112 4.742 1.00 88.38 166 MET A CA 1
ATOM 1281 C C . MET A 1 166 ? -3.770 -6.557 4.491 1.00 88.38 166 MET A C 1
ATOM 1283 O O . MET A 1 166 ? -2.579 -6.857 4.533 1.00 88.38 166 MET A O 1
ATOM 1287 N N . GLY A 1 167 ? -4.714 -7.448 4.179 1.00 75.69 167 GLY A N 1
ATOM 1288 C CA . GLY A 1 167 ? -4.415 -8.827 3.784 1.00 75.69 167 GLY A CA 1
ATOM 1289 C C . GLY A 1 167 ? -4.984 -9.913 4.697 1.00 75.69 167 GLY A C 1
ATOM 1290 O O . GLY A 1 167 ? -6.000 -9.727 5.368 1.00 75.69 167 GLY A O 1
ATOM 1291 N N . ASP A 1 168 ? -4.349 -11.084 4.622 1.00 62.84 168 ASP A N 1
ATOM 1292 C CA . ASP A 1 168 ? -4.926 -12.394 4.928 1.00 62.84 168 ASP A CA 1
ATOM 1293 C C . ASP A 1 168 ? -5.610 -12.503 6.302 1.00 62.84 168 ASP A C 1
ATOM 1295 O O . ASP A 1 168 ? -5.032 -12.265 7.367 1.00 62.84 168 ASP A O 1
ATOM 1299 N N . THR A 1 169 ? -6.876 -12.921 6.270 1.00 62.94 169 THR A N 1
ATOM 1300 C CA . THR A 1 169 ? -7.679 -13.189 7.469 1.00 62.94 169 THR A CA 1
ATOM 1301 C C . THR A 1 169 ? -7.141 -14.407 8.227 1.00 62.94 169 THR A C 1
ATOM 1303 O O . THR A 1 169 ? -6.428 -15.243 7.674 1.00 62.94 169 THR A O 1
ATOM 1306 N N . GLU A 1 170 ? -7.498 -14.574 9.506 1.00 58.31 170 GLU A N 1
ATOM 1307 C CA . GLU A 1 170 ? -6.992 -15.709 10.313 1.00 58.31 170 GLU A CA 1
ATOM 1308 C C . GLU A 1 170 ? -7.419 -17.077 9.776 1.00 58.31 170 GLU A C 1
ATOM 1310 O O . GLU A 1 170 ? -6.803 -18.089 10.104 1.00 58.31 170 GLU A O 1
ATOM 1315 N N . PHE A 1 171 ? -8.406 -17.102 8.879 1.00 55.91 171 PHE A N 1
ATOM 1316 C CA . PHE A 1 171 ? -8.759 -18.280 8.102 1.00 55.91 171 PHE A CA 1
ATOM 1317 C C . PHE A 1 171 ? -7.579 -18.806 7.259 1.00 55.91 171 PHE A C 1
ATOM 1319 O O . PHE A 1 171 ? -7.368 -20.015 7.200 1.00 55.91 171 PHE A O 1
ATOM 1326 N N . SER A 1 172 ? -6.751 -17.913 6.702 1.00 55.53 172 SER A N 1
ATOM 1327 C CA . SER A 1 172 ? -5.476 -18.251 6.043 1.00 55.53 172 SER A CA 1
ATOM 1328 C C . SER A 1 172 ? -4.356 -18.581 7.050 1.00 55.53 172 SER A C 1
ATOM 1330 O O . SER A 1 172 ? -3.338 -19.189 6.715 1.00 55.53 172 SER A O 1
ATOM 1332 N N . ARG A 1 173 ? -4.513 -18.225 8.332 1.00 57.19 173 ARG A N 1
ATOM 1333 C CA . ARG A 1 173 ? -3.521 -18.501 9.389 1.00 57.19 173 ARG A CA 1
ATOM 1334 C C . ARG A 1 173 ? -3.720 -19.857 10.079 1.00 57.19 173 ARG A C 1
ATOM 1336 O O . ARG A 1 173 ? -2.761 -20.371 10.651 1.00 57.19 173 ARG A O 1
ATOM 1343 N N . ASN A 1 174 ? -4.913 -20.450 10.012 1.00 65.69 174 ASN A N 1
ATOM 1344 C CA . ASN A 1 174 ? -5.197 -21.755 10.613 1.00 65.69 174 ASN A CA 1
ATOM 1345 C C . ASN A 1 174 ? -4.292 -22.850 9.994 1.00 65.69 174 ASN A C 1
ATOM 1347 O O . ASN A 1 174 ? -4.317 -23.009 8.769 1.00 65.69 174 ASN A O 1
ATOM 1351 N N . PRO A 1 175 ? -3.490 -23.606 10.778 1.00 59.31 175 PRO A N 1
ATOM 1352 C CA . PRO A 1 175 ? -2.533 -24.584 10.248 1.00 59.31 175 PRO A CA 1
ATOM 1353 C C . PRO A 1 175 ? -3.160 -25.617 9.303 1.00 59.31 175 PRO A C 1
ATOM 1355 O O . PRO A 1 175 ? -2.541 -25.966 8.303 1.00 59.31 175 PRO A O 1
ATOM 1358 N N . ALA A 1 176 ? -4.411 -26.023 9.541 1.00 67.62 176 ALA A N 1
ATOM 1359 C CA . ALA A 1 176 ? -5.125 -26.966 8.676 1.00 67.62 176 ALA A CA 1
ATOM 1360 C C . ALA A 1 176 ? -5.396 -26.412 7.259 1.00 67.62 176 ALA A C 1
ATOM 1362 O O . ALA A 1 176 ? -5.301 -27.139 6.270 1.00 67.62 176 ALA A O 1
ATOM 1363 N N . THR A 1 177 ? -5.693 -25.114 7.131 1.00 61.03 177 THR A N 1
ATOM 1364 C CA . THR A 1 177 ? -5.868 -24.448 5.828 1.00 61.03 177 THR A CA 1
ATOM 1365 C C . THR A 1 177 ? -4.510 -24.149 5.188 1.00 61.03 177 THR A C 1
ATOM 1367 O O . THR A 1 177 ? -4.340 -24.319 3.980 1.00 61.03 177 THR A O 1
ATOM 1370 N N . ARG A 1 178 ? -3.506 -23.780 6.000 1.00 60.50 178 ARG A N 1
ATOM 1371 C CA . ARG A 1 178 ? -2.126 -23.565 5.536 1.00 60.50 178 ARG A CA 1
ATOM 1372 C C . ARG A 1 178 ? -1.496 -24.826 4.974 1.00 60.50 178 ARG A C 1
ATOM 1374 O O . ARG A 1 178 ? -0.783 -24.715 3.991 1.00 60.50 178 ARG A O 1
ATOM 1381 N N . ASP A 1 179 ? -1.739 -26.004 5.538 1.00 65.75 179 ASP A N 1
ATOM 1382 C CA . ASP A 1 179 ? -1.154 -27.244 5.013 1.00 65.75 179 ASP A CA 1
ATOM 1383 C C . ASP A 1 179 ? -1.694 -27.607 3.620 1.00 65.75 179 ASP A C 1
ATOM 1385 O O . ASP A 1 179 ? -0.923 -28.054 2.769 1.00 65.75 179 ASP A O 1
ATOM 1389 N N . ASN A 1 180 ? -2.965 -27.299 3.336 1.00 64.56 180 ASN A N 1
ATOM 1390 C CA . ASN A 1 180 ? -3.542 -27.433 1.993 1.00 64.56 180 ASN A CA 1
ATOM 1391 C C . ASN A 1 180 ? -2.977 -26.392 1.004 1.00 64.56 180 ASN A C 1
ATOM 1393 O O . ASN A 1 180 ? -2.746 -26.703 -0.163 1.00 64.56 180 ASN A O 1
ATOM 1397 N N . LEU A 1 181 ? -2.681 -25.175 1.472 1.00 63.34 181 LEU A N 1
ATOM 1398 C CA . LEU A 1 181 ? -2.061 -24.119 0.659 1.00 63.34 181 LEU A CA 1
ATOM 1399 C C . LEU A 1 181 ? -0.544 -24.298 0.490 1.00 63.34 181 LEU A C 1
ATOM 1401 O O . LEU A 1 181 ? -0.004 -23.932 -0.547 1.00 63.34 181 LEU A O 1
ATOM 1405 N N . ARG A 1 182 ? 0.149 -24.931 1.444 1.00 64.19 182 ARG A N 1
ATOM 1406 C CA . ARG A 1 182 ? 1.597 -25.207 1.412 1.00 64.19 182 ARG A CA 1
ATOM 1407 C C . ARG A 1 182 ? 2.000 -26.102 0.246 1.00 64.19 182 ARG A C 1
ATOM 1409 O O . ARG A 1 182 ? 3.116 -25.984 -0.250 1.00 64.19 182 ARG A O 1
ATOM 1416 N N . GLY A 1 183 ? 1.120 -26.999 -0.204 1.00 75.00 183 GLY A N 1
ATOM 1417 C CA . GLY A 1 183 ? 1.346 -27.781 -1.425 1.00 75.00 183 GLY A CA 1
ATOM 1418 C C . GLY A 1 183 ? 1.450 -26.891 -2.671 1.00 75.00 183 GLY A C 1
ATOM 1419 O O . GLY A 1 183 ? 2.363 -27.049 -3.484 1.00 75.00 183 GLY A O 1
ATOM 1420 N N . VAL A 1 184 ? 0.564 -25.899 -2.774 1.00 77.94 184 VAL A N 1
ATOM 1421 C CA . VAL A 1 184 ? 0.534 -24.926 -3.876 1.00 77.94 184 VAL A CA 1
ATOM 1422 C C . VAL A 1 184 ? 1.656 -23.895 -3.732 1.00 77.94 184 VAL A C 1
ATOM 1424 O O . VAL A 1 184 ? 2.351 -23.606 -4.700 1.00 77.94 184 VAL A O 1
ATOM 1427 N N . GLU A 1 185 ? 1.908 -23.408 -2.519 1.00 74.69 185 GLU A N 1
ATOM 1428 C CA . GLU A 1 185 ? 2.975 -22.454 -2.202 1.00 74.69 185 GLU A CA 1
ATOM 1429 C C . GLU A 1 185 ? 4.358 -23.013 -2.551 1.00 74.69 185 GLU A C 1
ATOM 1431 O O . GLU A 1 185 ? 5.158 -22.310 -3.158 1.00 74.69 185 GLU A O 1
ATOM 1436 N N . ARG A 1 186 ? 4.629 -24.299 -2.277 1.00 74.88 186 ARG A N 1
ATOM 1437 C CA . ARG A 1 186 ? 5.879 -24.954 -2.713 1.00 74.88 186 ARG A CA 1
ATOM 1438 C C . ARG A 1 186 ? 6.021 -24.965 -4.233 1.00 74.88 186 ARG A C 1
ATOM 1440 O O . ARG A 1 186 ? 7.123 -24.784 -4.743 1.00 74.88 186 ARG A O 1
ATOM 1447 N N . THR A 1 187 ? 4.915 -25.137 -4.951 1.00 81.31 187 THR A N 1
ATOM 1448 C CA . THR A 1 187 ? 4.907 -25.131 -6.419 1.00 81.31 187 THR A CA 1
ATOM 1449 C C . THR A 1 187 ? 5.158 -23.721 -6.959 1.00 81.31 187 THR A C 1
ATOM 1451 O O . THR A 1 187 ? 6.002 -23.549 -7.841 1.00 81.31 187 THR A O 1
ATOM 1454 N N . ILE A 1 188 ? 4.521 -22.699 -6.377 1.00 83.75 188 ILE A N 1
ATOM 1455 C CA . ILE A 1 188 ? 4.754 -21.287 -6.715 1.00 83.75 188 ILE A CA 1
ATOM 1456 C C . ILE A 1 188 ? 6.194 -20.897 -6.401 1.00 83.75 188 ILE A C 1
ATOM 1458 O O . ILE A 1 188 ? 6.861 -20.375 -7.280 1.00 83.75 188 ILE A O 1
ATOM 1462 N N . MET A 1 189 ? 6.710 -21.219 -5.214 1.00 79.81 189 MET A N 1
ATOM 1463 C CA . MET A 1 189 ? 8.101 -20.945 -4.836 1.00 79.81 189 MET A CA 1
ATOM 1464 C C . MET A 1 189 ? 9.090 -21.639 -5.778 1.00 79.81 189 MET A C 1
ATOM 1466 O O . MET A 1 189 ? 10.066 -21.028 -6.200 1.00 79.81 189 MET A O 1
ATOM 1470 N N . SER A 1 190 ? 8.814 -22.885 -6.183 1.00 78.75 190 SER A N 1
ATOM 1471 C CA . SER A 1 190 ? 9.656 -23.595 -7.156 1.00 78.75 190 SER A CA 1
ATOM 1472 C C . SER A 1 190 ? 9.611 -22.979 -8.559 1.00 78.75 190 SER A C 1
ATOM 1474 O O . SER A 1 190 ? 10.602 -23.021 -9.284 1.00 78.75 190 SER A O 1
ATOM 1476 N N . THR A 1 191 ? 8.479 -22.381 -8.941 1.00 81.56 191 THR A N 1
ATOM 1477 C CA . THR A 1 191 ? 8.312 -21.711 -10.238 1.00 81.56 191 THR A CA 1
ATOM 1478 C C . THR A 1 191 ? 8.911 -20.309 -10.202 1.00 81.56 191 THR A C 1
ATOM 1480 O O . THR A 1 191 ? 9.578 -19.916 -11.150 1.00 81.56 191 THR A O 1
ATOM 1483 N N . LEU A 1 192 ? 8.764 -19.598 -9.084 1.00 82.25 192 LEU A N 1
ATOM 1484 C CA . LEU A 1 192 ? 9.326 -18.275 -8.849 1.00 82.25 192 LEU A CA 1
ATOM 1485 C C . LEU A 1 192 ? 10.857 -18.323 -8.857 1.00 82.25 192 LEU A C 1
ATOM 1487 O O . LEU A 1 192 ? 11.488 -17.521 -9.537 1.00 82.25 192 LEU A O 1
ATOM 1491 N N . ALA A 1 193 ? 11.445 -19.331 -8.206 1.00 79.25 193 ALA A N 1
ATOM 1492 C CA . ALA A 1 193 ? 12.888 -19.567 -8.240 1.00 79.25 193 ALA A CA 1
ATOM 1493 C C . ALA A 1 193 ? 13.401 -19.855 -9.665 1.00 79.25 193 ALA A C 1
ATOM 1495 O O . ALA A 1 193 ? 14.485 -19.416 -10.041 1.00 79.25 193 ALA A O 1
ATOM 1496 N N . ARG A 1 194 ? 12.609 -20.556 -10.493 1.00 77.88 194 ARG A N 1
ATOM 1497 C CA . ARG A 1 194 ? 12.939 -20.770 -11.913 1.00 77.88 194 ARG A CA 1
ATOM 1498 C C . ARG A 1 194 ? 12.801 -19.490 -12.734 1.00 77.88 194 ARG A C 1
ATOM 1500 O O . ARG A 1 194 ? 13.634 -19.246 -13.597 1.00 77.88 194 ARG A O 1
ATOM 1507 N N . THR A 1 195 ? 11.795 -18.658 -12.468 1.00 85.25 195 THR A N 1
ATOM 1508 C CA . THR A 1 195 ? 11.641 -17.371 -13.160 1.00 85.25 195 THR A CA 1
ATOM 1509 C C . THR A 1 195 ? 12.683 -16.347 -12.741 1.00 85.25 195 THR A C 1
ATOM 1511 O O . THR A 1 195 ? 13.050 -15.527 -13.565 1.00 85.25 195 THR A O 1
ATOM 1514 N N . GLU A 1 196 ? 13.182 -16.394 -11.506 1.00 81.56 196 GLU A N 1
ATOM 1515 C CA . GLU A 1 196 ? 14.270 -15.527 -11.043 1.00 81.56 196 GLU A CA 1
ATOM 1516 C C . GLU A 1 196 ? 15.583 -15.876 -11.755 1.00 81.56 196 GLU A C 1
ATOM 1518 O O . GLU A 1 196 ? 16.277 -14.982 -12.230 1.00 81.56 196 GLU A O 1
ATOM 1523 N N . ALA A 1 197 ? 15.857 -17.172 -11.947 1.00 77.25 197 ALA A N 1
ATOM 1524 C CA . ALA A 1 197 ? 16.969 -17.625 -12.780 1.00 77.25 197 ALA A CA 1
ATOM 1525 C C . ALA A 1 197 ? 16.825 -17.164 -14.246 1.00 77.25 197 ALA A C 1
ATOM 1527 O O . ALA A 1 197 ? 17.779 -16.634 -14.808 1.00 77.25 197 ALA A O 1
ATOM 1528 N N . ILE A 1 198 ? 15.628 -17.283 -14.837 1.00 80.31 198 ILE A N 1
ATOM 1529 C CA . ILE A 1 198 ? 15.349 -16.819 -16.213 1.00 80.31 198 ILE A CA 1
ATOM 1530 C C . ILE A 1 198 ? 15.403 -15.288 -16.316 1.00 80.31 198 ILE A C 1
ATOM 1532 O O . ILE A 1 198 ? 15.844 -14.752 -17.324 1.00 80.31 198 ILE A O 1
ATOM 1536 N N . ALA A 1 199 ? 14.954 -14.557 -15.296 1.00 80.94 199 ALA A N 1
ATOM 1537 C CA . ALA A 1 199 ? 14.991 -13.099 -15.280 1.00 80.94 199 ALA A CA 1
ATOM 1538 C C . ALA A 1 199 ? 16.431 -12.584 -15.193 1.00 80.94 199 ALA A C 1
ATOM 1540 O O . ALA A 1 199 ? 16.773 -11.641 -15.902 1.00 80.94 199 ALA A O 1
ATOM 1541 N N . ALA A 1 200 ? 17.275 -13.238 -14.389 1.00 80.50 200 ALA A N 1
ATOM 1542 C CA . ALA A 1 200 ? 18.702 -12.947 -14.323 1.00 80.50 200 ALA A CA 1
ATOM 1543 C C . ALA A 1 200 ? 19.411 -13.266 -15.651 1.00 80.50 200 ALA A C 1
ATOM 1545 O O . ALA A 1 200 ? 20.263 -12.494 -16.087 1.00 80.50 200 ALA A O 1
ATOM 1546 N N . GLU A 1 201 ? 19.031 -14.359 -16.319 1.00 78.94 201 GLU A N 1
ATOM 1547 C CA . GLU A 1 201 ? 19.544 -14.716 -17.647 1.00 78.94 201 GLU A CA 1
ATOM 1548 C C . GLU A 1 201 ? 19.093 -13.705 -18.714 1.00 78.94 201 GLU A C 1
ATOM 1550 O O . GLU A 1 201 ? 19.929 -13.170 -19.435 1.00 78.94 201 GLU A O 1
ATOM 1555 N N . ASN A 1 202 ? 17.812 -13.318 -18.731 1.00 67.88 202 ASN A N 1
ATOM 1556 C CA . ASN A 1 202 ? 17.284 -12.287 -19.631 1.00 67.88 202 ASN A CA 1
ATOM 1557 C C . ASN A 1 202 ? 17.904 -10.900 -19.384 1.00 67.88 202 ASN A C 1
ATOM 1559 O O . ASN A 1 202 ? 18.070 -10.124 -20.324 1.00 67.88 202 ASN A O 1
ATOM 1563 N N . GLU A 1 203 ? 18.217 -10.536 -18.137 1.00 75.38 203 GLU A N 1
ATOM 1564 C CA . GLU A 1 203 ? 18.876 -9.262 -17.822 1.00 75.38 203 GLU A CA 1
ATOM 1565 C C . GLU A 1 203 ? 20.353 -9.274 -18.239 1.00 75.38 203 GLU A C 1
ATOM 1567 O O . GLU A 1 203 ? 20.861 -8.273 -18.758 1.00 75.38 203 GLU A O 1
ATOM 1572 N N . TYR A 1 204 ? 21.028 -10.417 -18.096 1.00 71.12 204 TYR A N 1
ATOM 1573 C CA . TYR A 1 204 ? 22.380 -10.623 -18.609 1.00 71.12 204 TYR A CA 1
ATOM 1574 C C . TYR A 1 204 ? 22.413 -10.579 -20.144 1.00 71.12 204 TYR A C 1
ATOM 1576 O O . TYR A 1 204 ? 23.241 -9.869 -20.711 1.00 71.12 204 TYR A O 1
ATOM 1584 N N . GLU A 1 205 ? 21.465 -11.230 -20.824 1.00 60.59 205 GLU A N 1
ATOM 1585 C CA . GLU A 1 205 ? 21.341 -11.170 -22.285 1.00 60.59 205 GLU A CA 1
ATOM 1586 C C . GLU A 1 205 ? 21.011 -9.754 -22.773 1.00 60.59 205 GLU A C 1
ATOM 1588 O O . GLU A 1 205 ? 21.617 -9.289 -23.735 1.00 60.59 205 GLU A O 1
ATOM 1593 N N . LYS A 1 206 ? 20.131 -9.017 -22.082 1.00 76.31 206 LYS A N 1
ATOM 1594 C CA . LYS A 1 206 ? 19.763 -7.639 -22.451 1.00 76.31 206 LYS A CA 1
ATOM 1595 C C . LYS A 1 206 ? 20.893 -6.636 -22.207 1.00 76.31 206 LYS A C 1
ATOM 1597 O O . LYS A 1 206 ? 21.088 -5.725 -23.009 1.00 76.31 206 LYS A O 1
ATOM 1602 N N . SER A 1 207 ? 21.624 -6.764 -21.100 1.00 71.75 207 SER A N 1
ATOM 1603 C CA . SER A 1 207 ? 22.781 -5.903 -20.808 1.00 71.75 207 SER A CA 1
ATOM 1604 C C . SER A 1 207 ? 23.943 -6.186 -21.758 1.00 71.75 207 SER A C 1
ATOM 1606 O O . SER A 1 207 ? 24.520 -5.240 -22.295 1.00 71.75 207 SER A O 1
ATOM 1608 N N . ALA A 1 208 ? 24.196 -7.461 -22.066 1.00 73.56 208 ALA A N 1
ATOM 1609 C CA . ALA A 1 208 ? 25.144 -7.859 -23.097 1.00 73.56 208 ALA A CA 1
ATOM 1610 C C . ALA A 1 208 ? 24.711 -7.367 -24.489 1.00 73.56 208 ALA A C 1
ATOM 1612 O O . ALA A 1 208 ? 25.531 -6.799 -25.204 1.00 73.56 208 ALA A O 1
ATOM 1613 N N . GLU A 1 209 ? 23.435 -7.498 -24.872 1.00 71.50 209 GLU A N 1
ATOM 1614 C CA . GLU A 1 209 ? 22.912 -6.979 -26.144 1.00 71.50 209 GLU A CA 1
ATOM 1615 C C . GLU A 1 209 ? 23.121 -5.465 -26.244 1.00 71.50 209 GLU A C 1
ATOM 1617 O O . GLU A 1 209 ? 23.597 -4.991 -27.270 1.00 71.50 209 GLU A O 1
ATOM 1622 N N . MET A 1 210 ? 22.833 -4.695 -25.188 1.00 69.75 210 MET A N 1
ATOM 1623 C CA . MET A 1 210 ? 23.043 -3.242 -25.187 1.00 69.75 210 MET A CA 1
ATOM 1624 C C . MET A 1 210 ? 24.523 -2.862 -25.332 1.00 69.75 210 MET A C 1
ATOM 1626 O O . MET A 1 210 ? 24.832 -1.926 -26.073 1.00 69.75 210 MET A O 1
ATOM 1630 N N . GLU A 1 211 ? 25.434 -3.596 -24.689 1.00 72.12 211 GLU A N 1
ATOM 1631 C CA . GLU A 1 211 ? 26.878 -3.370 -24.811 1.00 72.12 211 GLU A CA 1
ATOM 1632 C C . GLU A 1 211 ? 27.404 -3.768 -26.200 1.00 72.12 211 GLU A C 1
ATOM 1634 O O . GLU A 1 211 ? 28.135 -2.997 -26.821 1.00 72.12 211 GLU A O 1
ATOM 1639 N N . PHE A 1 212 ? 26.966 -4.903 -26.756 1.00 57.84 212 PHE A N 1
ATOM 1640 C CA . PHE A 1 212 ? 27.309 -5.317 -28.121 1.00 57.84 212 PHE A CA 1
ATOM 1641 C C . PHE A 1 212 ? 26.687 -4.407 -29.187 1.00 57.84 212 PHE A C 1
ATOM 1643 O O . PHE A 1 212 ? 27.316 -4.165 -30.219 1.00 57.84 212 PHE A O 1
ATOM 1650 N N . ARG A 1 213 ? 25.489 -3.860 -28.951 1.00 71.81 213 ARG A N 1
ATOM 1651 C CA . ARG A 1 213 ? 24.807 -2.944 -29.876 1.00 71.81 213 ARG A CA 1
ATOM 1652 C C . ARG A 1 213 ? 25.480 -1.573 -29.893 1.00 71.81 213 ARG A C 1
ATOM 1654 O O . ARG A 1 213 ? 25.729 -1.063 -30.979 1.00 71.81 213 ARG A O 1
ATOM 1661 N N . ASP A 1 214 ? 25.864 -1.021 -28.739 1.00 64.50 214 ASP A N 1
ATOM 1662 C CA . ASP A 1 214 ? 26.606 0.252 -28.667 1.00 64.50 214 ASP A CA 1
ATOM 1663 C C . ASP A 1 214 ? 28.067 0.085 -29.135 1.00 64.50 214 ASP A C 1
ATOM 1665 O O . ASP A 1 214 ? 28.596 0.933 -29.853 1.00 64.50 214 ASP A O 1
ATOM 1669 N N . ALA A 1 215 ? 28.715 -1.051 -28.841 1.00 61.41 215 ALA A N 1
ATOM 1670 C CA . ALA A 1 215 ? 30.036 -1.374 -29.388 1.00 61.41 215 ALA A CA 1
ATOM 1671 C C . ALA A 1 215 ? 30.000 -1.555 -30.917 1.00 61.41 215 ALA A C 1
ATOM 1673 O O . ALA A 1 215 ? 30.914 -1.096 -31.608 1.00 61.41 215 ALA A O 1
ATOM 1674 N N . SER A 1 216 ? 28.937 -2.157 -31.464 1.00 58.56 216 SER A N 1
ATOM 1675 C CA . SER A 1 216 ? 28.721 -2.261 -32.910 1.00 58.56 216 SER A CA 1
ATOM 1676 C C . SER A 1 216 ? 28.427 -0.892 -33.530 1.00 58.56 216 SER A C 1
ATOM 1678 O O . SER A 1 216 ? 29.084 -0.529 -34.499 1.00 58.56 216 SER A O 1
ATOM 1680 N N . GLU A 1 217 ? 27.540 -0.077 -32.948 1.00 67.38 217 GLU A N 1
ATOM 1681 C CA . GLU A 1 217 ? 27.206 1.265 -33.456 1.00 67.38 217 GLU A CA 1
ATOM 1682 C C . GLU A 1 217 ? 28.421 2.221 -33.417 1.00 67.38 217 GLU A C 1
ATOM 1684 O O . GLU A 1 217 ? 28.699 2.918 -34.402 1.00 67.38 217 GLU A O 1
ATOM 1689 N N . ARG A 1 218 ? 29.220 2.207 -32.338 1.00 57.69 218 ARG A N 1
ATOM 1690 C CA . ARG A 1 218 ? 30.422 3.054 -32.203 1.00 57.69 218 ARG A CA 1
ATOM 1691 C C . ARG A 1 218 ? 31.583 2.583 -33.071 1.00 57.69 218 ARG A C 1
ATOM 1693 O O . ARG A 1 218 ? 32.216 3.419 -33.713 1.00 57.69 218 ARG A O 1
ATOM 1700 N N . MET A 1 219 ? 31.850 1.277 -33.155 1.00 61.75 219 MET A N 1
ATOM 1701 C CA . MET A 1 219 ? 32.932 0.762 -34.005 1.00 61.75 219 MET A CA 1
ATOM 1702 C C . MET A 1 219 ? 32.582 0.857 -35.497 1.00 61.75 219 MET A C 1
ATOM 1704 O O . MET A 1 219 ? 33.456 1.148 -36.313 1.00 61.75 219 MET A O 1
ATOM 1708 N N . ASN A 1 220 ? 31.304 0.713 -35.858 1.00 69.50 220 ASN A N 1
ATOM 1709 C CA . ASN A 1 220 ? 30.841 0.824 -37.240 1.00 69.50 220 ASN A CA 1
ATOM 1710 C C . ASN A 1 220 ? 31.038 2.241 -37.806 1.00 69.50 220 ASN A C 1
ATOM 1712 O O . ASN A 1 220 ? 31.518 2.395 -38.926 1.00 69.50 220 ASN A O 1
ATOM 1716 N N . SER A 1 221 ? 30.754 3.294 -37.033 1.00 72.81 221 SER A N 1
ATOM 1717 C CA . SER A 1 221 ? 30.850 4.671 -37.550 1.00 72.81 221 SER A CA 1
ATOM 1718 C C . SER A 1 221 ? 32.281 5.092 -37.922 1.00 72.81 221 SER A C 1
ATOM 1720 O O . SER A 1 221 ? 32.508 5.632 -39.007 1.00 72.81 221 SER A O 1
ATOM 1722 N N . HIS A 1 222 ? 33.270 4.796 -37.074 1.00 82.75 222 HIS A N 1
ATOM 1723 C CA . HIS A 1 222 ? 34.664 5.168 -37.328 1.00 82.75 222 HIS A CA 1
ATOM 1724 C C . HIS A 1 222 ? 35.275 4.380 -38.491 1.00 82.75 222 HIS A C 1
ATOM 1726 O O . HIS A 1 222 ? 35.967 4.960 -39.331 1.00 82.75 222 HIS A O 1
ATOM 1732 N N . VAL A 1 223 ? 34.988 3.077 -38.575 1.00 86.31 223 VAL A N 1
ATOM 1733 C CA . VAL A 1 223 ? 35.499 2.214 -39.650 1.00 86.31 223 VAL A CA 1
ATOM 1734 C C . VAL A 1 223 ? 34.922 2.631 -41.003 1.00 86.31 223 VAL A C 1
ATOM 1736 O O . VAL A 1 223 ? 35.667 2.728 -41.978 1.00 86.31 223 VAL A O 1
ATOM 1739 N N . VAL A 1 224 ? 33.629 2.960 -41.065 1.00 86.12 224 VAL A N 1
ATOM 1740 C CA . VAL A 1 224 ? 32.977 3.414 -42.303 1.00 86.12 224 VAL A CA 1
ATOM 1741 C C . VAL A 1 224 ? 33.558 4.743 -42.795 1.00 86.12 224 VAL A C 1
ATOM 1743 O O . VAL A 1 224 ? 33.818 4.887 -43.989 1.00 86.12 224 VAL A O 1
ATOM 1746 N N . ILE A 1 225 ? 33.832 5.698 -41.900 1.00 87.19 225 ILE A N 1
ATOM 1747 C CA . ILE A 1 225 ? 34.429 6.991 -42.277 1.00 87.19 225 ILE A CA 1
ATOM 1748 C C . ILE A 1 225 ? 35.851 6.809 -42.825 1.00 87.19 225 ILE A C 1
ATOM 1750 O O . ILE A 1 225 ? 36.195 7.404 -43.847 1.00 87.19 225 ILE A O 1
ATOM 1754 N N . VAL A 1 226 ? 36.672 5.963 -42.192 1.00 92.38 226 VAL A N 1
ATOM 1755 C CA . VAL A 1 226 ? 38.032 5.669 -42.676 1.00 92.38 226 VAL A CA 1
ATOM 1756 C C . VAL A 1 226 ? 37.995 4.940 -44.024 1.00 92.38 226 VAL A C 1
ATOM 1758 O O . VAL A 1 226 ? 38.757 5.289 -44.924 1.00 92.38 226 VAL A O 1
ATOM 1761 N N . ALA A 1 227 ? 37.081 3.983 -44.205 1.00 91.62 227 ALA A N 1
ATOM 1762 C CA . ALA A 1 227 ? 36.915 3.268 -45.470 1.00 91.62 227 ALA A CA 1
ATOM 1763 C C . ALA A 1 227 ? 36.483 4.202 -46.615 1.00 91.62 227 ALA A C 1
ATOM 1765 O O . ALA A 1 227 ? 37.042 4.137 -47.712 1.00 91.62 227 ALA A O 1
ATOM 1766 N N . LEU A 1 228 ? 35.540 5.115 -46.356 1.00 93.88 228 LEU A N 1
ATOM 1767 C CA . LEU A 1 228 ? 35.136 6.143 -47.318 1.00 93.88 228 LEU A CA 1
ATOM 1768 C C . LEU A 1 228 ? 36.304 7.071 -47.668 1.00 93.88 228 LEU A C 1
ATOM 1770 O O . LEU A 1 228 ? 36.533 7.351 -48.844 1.00 93.88 228 LEU A O 1
ATOM 1774 N N . PHE A 1 229 ? 37.078 7.504 -46.672 1.00 95.56 229 PHE A N 1
ATOM 1775 C CA . PHE A 1 229 ? 38.244 8.354 -46.896 1.00 95.56 229 PHE A CA 1
ATOM 1776 C C . PHE A 1 229 ? 39.274 7.680 -47.814 1.00 95.56 229 PHE A C 1
ATOM 1778 O O . PHE A 1 229 ? 39.669 8.272 -48.817 1.00 95.56 229 PHE A O 1
ATOM 1785 N N . IL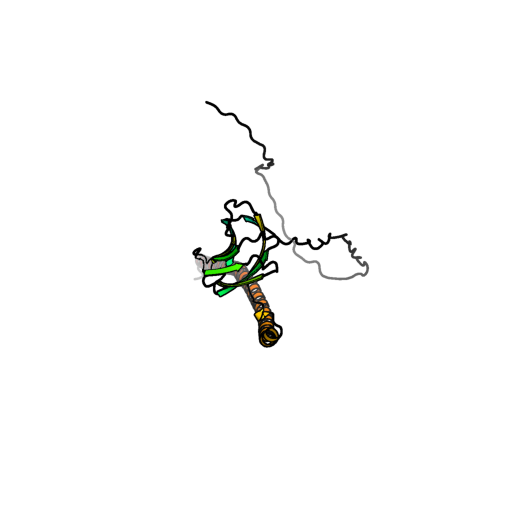E A 1 230 ? 39.647 6.425 -47.541 1.00 95.69 230 ILE A N 1
ATOM 1786 C CA . ILE A 1 230 ? 40.619 5.685 -48.363 1.00 95.69 230 ILE A CA 1
ATOM 1787 C C . ILE A 1 230 ? 40.100 5.493 -49.794 1.00 95.69 230 ILE A C 1
ATOM 1789 O O . ILE A 1 230 ? 40.826 5.793 -50.739 1.00 95.69 230 ILE A O 1
ATOM 1793 N N . MET A 1 231 ? 38.837 5.085 -49.974 1.00 96.06 231 MET A N 1
ATOM 1794 C CA . MET A 1 231 ? 38.251 4.924 -51.314 1.00 96.06 231 MET A CA 1
ATOM 1795 C C . MET A 1 231 ? 38.280 6.224 -52.124 1.00 96.06 231 MET A C 1
ATOM 1797 O O . MET A 1 231 ? 38.643 6.214 -53.300 1.00 96.06 231 MET A O 1
ATOM 1801 N N . THR A 1 232 ? 37.920 7.353 -51.504 1.00 96.94 232 THR A N 1
ATOM 1802 C CA . THR A 1 232 ? 37.964 8.653 -52.192 1.00 96.94 232 THR A CA 1
ATOM 1803 C C . THR A 1 232 ? 39.391 9.058 -52.549 1.00 96.94 232 THR A C 1
ATOM 1805 O O . THR A 1 232 ? 39.634 9.535 -53.656 1.00 96.94 232 THR A O 1
ATOM 1808 N N . MET A 1 233 ? 40.342 8.830 -51.642 1.00 96.94 233 MET A N 1
ATOM 1809 C CA . MET A 1 233 ? 41.735 9.215 -51.831 1.00 96.94 233 MET A CA 1
ATOM 1810 C C . MET A 1 233 ? 42.398 8.404 -52.952 1.00 96.94 233 MET A C 1
ATOM 1812 O O . MET A 1 233 ? 42.994 8.995 -53.854 1.00 96.94 233 MET A O 1
ATOM 1816 N N . GLU A 1 234 ? 42.220 7.080 -52.976 1.00 96.69 234 GLU A N 1
ATOM 1817 C CA . GLU A 1 234 ? 42.766 6.242 -54.051 1.00 96.69 234 GLU A CA 1
ATOM 1818 C C . GL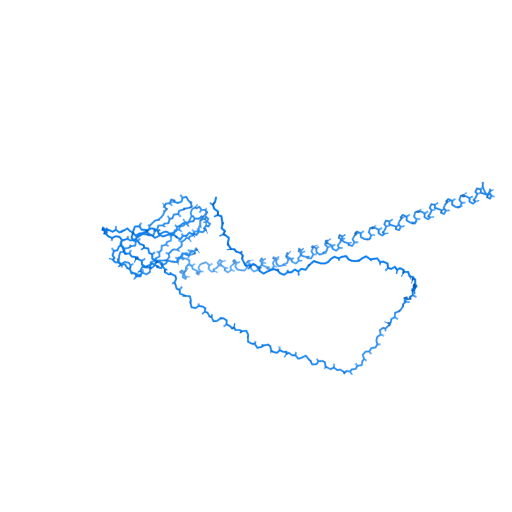U A 1 234 ? 42.091 6.506 -55.401 1.00 96.69 234 GLU A C 1
ATOM 1820 O O . GLU A 1 234 ? 42.773 6.577 -56.424 1.00 96.69 234 GLU A O 1
ATOM 1825 N N . GLY A 1 235 ? 40.777 6.755 -55.422 1.00 97.25 235 GLY A N 1
ATOM 1826 C CA . GLY A 1 235 ? 40.068 7.126 -56.650 1.00 97.25 235 GLY A CA 1
ATOM 1827 C C . GLY A 1 235 ? 40.616 8.408 -57.288 1.00 97.25 235 GLY A C 1
ATOM 1828 O O . GLY A 1 235 ? 40.817 8.466 -58.504 1.00 97.25 235 GLY A O 1
ATOM 1829 N N . LEU A 1 236 ? 40.926 9.420 -56.470 1.00 97.19 236 LEU A N 1
ATOM 1830 C CA . LEU A 1 236 ? 41.550 10.661 -56.939 1.00 97.19 236 LEU A CA 1
ATOM 1831 C C . LEU A 1 236 ? 42.964 10.426 -57.476 1.00 97.19 236 LEU A C 1
ATOM 1833 O O . LEU A 1 236 ? 43.314 10.986 -58.516 1.00 97.19 236 LEU A O 1
ATOM 1837 N N . LEU A 1 237 ? 43.762 9.584 -56.812 1.00 97.00 237 LEU A N 1
ATOM 1838 C CA . LEU A 1 237 ? 45.098 9.228 -57.292 1.00 97.00 237 LEU A CA 1
ATOM 1839 C C . LEU A 1 237 ? 45.044 8.525 -58.649 1.00 97.00 237 LEU A C 1
ATOM 1841 O O . LEU A 1 237 ? 45.811 8.882 -59.540 1.00 97.00 237 LEU A O 1
ATOM 1845 N N . VAL A 1 238 ? 44.130 7.571 -58.837 1.00 96.44 238 VAL A N 1
ATOM 1846 C CA . VAL A 1 238 ? 43.974 6.853 -60.112 1.00 96.44 238 VAL A CA 1
ATOM 1847 C C . VAL A 1 238 ? 43.537 7.806 -61.224 1.00 96.44 238 VAL A C 1
ATOM 1849 O O . VAL A 1 238 ? 44.133 7.813 -62.302 1.00 96.44 238 VAL A O 1
ATOM 1852 N N . ALA A 1 239 ? 42.548 8.666 -60.969 1.00 96.19 239 ALA A N 1
ATOM 1853 C CA . ALA A 1 239 ? 42.110 9.663 -61.946 1.00 96.19 239 ALA A CA 1
ATOM 1854 C C . ALA A 1 239 ? 43.243 10.635 -62.314 1.00 96.19 239 ALA A C 1
ATOM 1856 O O . ALA A 1 239 ? 43.446 10.946 -63.490 1.00 96.19 239 ALA A O 1
ATOM 1857 N N . TRP A 1 240 ? 44.021 11.067 -61.319 1.00 96.38 240 TRP A N 1
ATOM 1858 C CA . TRP A 1 240 ? 45.194 11.910 -61.525 1.00 96.38 240 TRP A CA 1
ATOM 1859 C C . TRP A 1 240 ? 46.271 11.208 -62.355 1.00 96.38 240 TRP A C 1
ATOM 1861 O O . TRP A 1 240 ? 46.811 11.806 -63.284 1.00 96.38 240 TRP A O 1
ATOM 1871 N N . GLN A 1 241 ? 46.566 9.938 -62.061 1.00 94.50 241 GLN A N 1
ATOM 1872 C CA . GLN A 1 241 ? 47.531 9.135 -62.816 1.00 94.50 241 GLN A CA 1
ATOM 1873 C C . GLN A 1 241 ? 47.124 9.022 -64.286 1.00 94.50 241 GLN A C 1
ATOM 1875 O O . GLN A 1 241 ? 47.946 9.283 -65.164 1.00 94.50 241 GLN A O 1
ATOM 1880 N N . ILE A 1 242 ? 45.853 8.711 -64.561 1.00 94.50 242 ILE A N 1
ATOM 1881 C CA . ILE A 1 242 ? 45.322 8.619 -65.929 1.00 94.50 242 ILE A CA 1
ATOM 1882 C C . ILE A 1 242 ? 45.415 9.976 -66.634 1.00 94.50 242 ILE A C 1
ATOM 1884 O O . ILE A 1 242 ? 45.869 10.047 -67.777 1.00 94.50 242 ILE A O 1
ATOM 1888 N N . TRP A 1 243 ? 45.037 11.065 -65.958 1.00 94.25 243 TRP A N 1
ATOM 1889 C CA . TRP A 1 243 ? 45.119 12.410 -66.526 1.00 94.25 243 TRP A CA 1
ATOM 1890 C C . TRP A 1 243 ? 46.560 12.815 -66.851 1.00 94.25 243 TRP A C 1
ATOM 1892 O O . TRP A 1 243 ? 46.828 13.320 -67.942 1.00 94.25 243 TRP A O 1
ATOM 1902 N N . HIS A 1 244 ? 47.497 12.543 -65.943 1.00 92.94 244 HIS A N 1
ATOM 1903 C CA . HIS A 1 244 ? 48.914 12.834 -66.127 1.00 92.94 244 HIS A CA 1
ATOM 1904 C C . HIS A 1 244 ? 49.518 12.028 -67.287 1.00 92.94 244 HIS A C 1
ATOM 1906 O O . HIS A 1 244 ? 50.208 12.598 -68.133 1.00 92.94 244 HIS A O 1
ATOM 1912 N N . LEU A 1 245 ? 49.213 10.727 -67.378 1.00 90.75 245 LEU A N 1
ATOM 1913 C CA . LEU A 1 245 ? 49.620 9.869 -68.499 1.00 90.75 245 LEU A CA 1
ATOM 1914 C C . LEU A 1 245 ? 49.056 10.377 -69.831 1.00 90.75 245 LEU A C 1
ATOM 1916 O O . LEU A 1 245 ? 49.789 10.505 -70.810 1.00 90.75 245 LEU A O 1
ATOM 1920 N N . HIS A 1 246 ? 47.774 10.743 -69.869 1.00 88.31 246 HIS A N 1
ATOM 1921 C CA . HIS A 1 246 ? 47.144 11.262 -71.081 1.00 88.31 246 HIS A CA 1
ATOM 1922 C C . HIS A 1 246 ? 47.703 12.637 -71.492 1.00 88.31 246 HIS A C 1
ATOM 1924 O O . HIS A 1 246 ? 47.869 12.925 -72.679 1.00 88.31 246 HIS A O 1
ATOM 1930 N N . ALA A 1 247 ? 48.036 13.492 -70.522 1.00 85.81 247 ALA A N 1
ATOM 1931 C CA . ALA A 1 247 ? 48.697 14.770 -70.767 1.00 85.81 247 ALA A CA 1
ATOM 1932 C C . ALA A 1 247 ? 50.130 14.588 -71.293 1.00 85.81 247 ALA A C 1
ATOM 193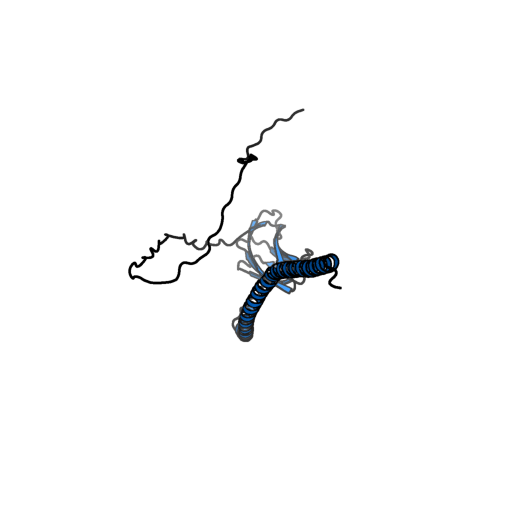4 O O . ALA A 1 247 ? 50.548 15.343 -72.172 1.00 85.81 247 ALA A O 1
ATOM 1935 N N . PHE A 1 248 ? 50.858 13.586 -70.795 1.00 85.62 248 PHE A N 1
ATOM 1936 C CA . PHE A 1 248 ? 52.188 13.224 -71.279 1.00 85.62 248 PHE A CA 1
ATOM 1937 C C . PHE A 1 248 ? 52.143 12.734 -72.735 1.00 85.62 248 PHE A C 1
ATOM 1939 O O . PHE A 1 248 ? 52.832 13.299 -73.584 1.00 85.62 248 PHE A O 1
ATOM 1946 N N . PHE A 1 249 ? 51.247 11.796 -73.069 1.00 83.75 249 PHE A N 1
ATOM 1947 C CA . PHE A 1 249 ? 51.108 11.302 -74.447 1.00 83.75 249 PHE A CA 1
ATOM 1948 C C . PHE A 1 249 ? 50.676 12.388 -75.437 1.00 83.75 249 PHE A C 1
ATOM 1950 O O . PHE A 1 249 ? 51.187 12.435 -76.554 1.00 83.75 249 PHE A O 1
ATOM 1957 N N . ARG A 1 250 ? 49.819 13.330 -75.016 1.00 80.38 250 ARG A N 1
ATOM 1958 C CA . ARG A 1 250 ? 49.436 14.479 -75.853 1.00 80.38 250 ARG A CA 1
ATOM 1959 C C . ARG A 1 250 ? 50.616 15.408 -76.162 1.00 80.38 250 ARG A C 1
ATOM 1961 O O . ARG A 1 250 ? 50.642 16.015 -77.230 1.00 80.38 250 ARG A O 1
ATOM 1968 N N . ARG A 1 251 ? 51.565 15.558 -75.232 1.00 79.75 251 ARG A N 1
ATOM 1969 C CA . ARG A 1 251 ? 52.760 16.397 -75.425 1.00 79.75 251 ARG A CA 1
ATOM 1970 C C . ARG A 1 251 ? 53.802 15.707 -76.300 1.00 79.75 251 ARG A C 1
ATOM 1972 O O . ARG A 1 251 ? 54.390 16.374 -77.145 1.00 79.75 251 ARG A O 1
ATOM 1979 N N . GLU A 1 252 ? 53.989 14.401 -76.125 1.00 78.75 252 GLU A N 1
ATOM 1980 C CA . GLU A 1 252 ? 55.004 13.626 -76.855 1.00 78.75 252 GLU A CA 1
ATOM 1981 C C . GLU A 1 252 ? 54.524 13.068 -78.208 1.00 78.75 252 GLU A C 1
ATOM 1983 O O . GLU A 1 252 ? 55.344 12.585 -78.981 1.00 78.75 252 GLU A O 1
ATOM 1988 N N . LYS A 1 253 ? 53.227 13.182 -78.544 1.00 69.88 253 LYS A N 1
ATOM 1989 C CA . LYS A 1 253 ? 52.632 12.704 -79.812 1.00 69.88 253 LYS A CA 1
ATOM 1990 C C . LYS A 1 253 ? 52.972 11.238 -80.129 1.00 69.88 253 LYS A C 1
ATOM 1992 O O . LYS A 1 253 ? 53.248 10.898 -81.277 1.00 69.88 253 LYS A O 1
ATOM 1997 N N . LEU A 1 254 ? 52.970 10.369 -79.114 1.00 62.59 254 LEU A N 1
ATOM 1998 C CA . LEU A 1 254 ? 53.163 8.926 -79.320 1.00 62.59 254 LEU A CA 1
ATOM 1999 C C . LEU A 1 254 ? 51.884 8.182 -79.743 1.00 62.59 254 LEU A C 1
ATOM 2001 O O . LEU A 1 254 ? 51.953 6.982 -79.996 1.00 62.59 254 LEU A O 1
ATOM 2005 N N . ILE A 1 255 ? 50.759 8.899 -79.867 1.00 55.00 255 ILE A N 1
ATOM 2006 C CA . ILE A 1 255 ? 49.571 8.570 -80.673 1.00 55.00 255 ILE A CA 1
ATOM 2007 C C . ILE A 1 255 ? 48.941 9.895 -81.121 1.00 55.00 255 ILE A C 1
ATOM 2009 O O . ILE A 1 255 ? 48.902 10.825 -80.278 1.00 55.00 255 ILE A O 1
#

Foldseek 3Di:
DDDDDDDDDDDDDDDDDDDDDDDDDDDDDDDDDDDDDDDDDDDDDDDDDDDDDDDDDDDDDDDPDDFDKDWAFAQGKDKDKDFDAAFWKKKKKKAWQDAPFWKKKKFKAAQVRDTDDMDIDGSVNRDIDMDMDTHHHGGIMMIMMHTHDPDPDRPDITMMGMDIDIDDDCCCVPVVNVVVCVVVVVVVVVVVVVVVVVVVVVVVVVVVCVVVVVVCVVVVVVVVVVVVVVVVVVVVVVVVVVVVVVVVCVVVVPD

Secondary structure (DSSP, 8-state):
------------------------------------------------------------PPP--PPPEEEEETT-EEEEEEEE-TT-EEEEEEEEEE-SS--EEEEEE-TT--EEEEEEE-TT--SPEEEEEE-SSSEEEEEEEEE---SS---PEEEEEEEEEES--HHHHSHHHHHHHHHHHHHHHHHHHHHHHHHHHHHHHHHHHHHHHHHHHHHHHHHHHHHHHHHHHHHHHHHHHHHHHHHHHHHHT--

Organism: Alexandrium catenella (NCBI:txid2925)

Mean predicted aligned error: 21.11 Å

InterPro domains:
  IPR009038 GOLD domain [PF01105] (68-250)
  IPR009038 GOLD domain [PS50866] (77-164)
  IPR009038 GOLD domain [SM01190] (67-250)
  IPR015720 Transmembrane emp24 domain-containing protein [PTHR22811] (50-250)

Sequence (255 aa):
QAKPARTPPLCGDPLRTGLWAGSALHAAASARMMPRILRPWGPGSALAALLVALPGRPQAGPILAQAAYFNVHEGEEKCFIETVPEHQVLTVKYRHLENPGVPCMIVFKDPRQMQVFSKRVGPDEKDAGKTAYMTQRKGEHRVCVQCQGTKWFQTTALKWELSVDMGDTEFSRNPATRDNLRGVERTIMSTLARTEAIAAENEYEKSAEMEFRDASERMNSHVVIVALFIMTMEGLLVAWQIWHLHAFFRREKLI

Nearest PDB structures (foldseek):
  6q68-assembly1_C  TM=7.201E-01  e=3.705E-04  Bos taurus
  8a28-assembly1_A  TM=5.747E-01  e=3.786E-03  Limulus polyphemus
  7wim-assembly3_L  TM=5.746E-01  e=6.585E-03  Arabidopsis thaliana
  7wim-assembly3_N  TM=5.059E-01  e=1.352E-02  Arabidopsis thaliana
  4kwu-assembly1_A  TM=5.620E-01  e=3.464E-02  Listeria monocytogenes EGD-e

Solvent-accessible surface area (backbone atoms only — not comparable to full-atom values): 15991 Å² total; per-residue (Å²): 141,81,88,86,90,88,85,87,88,85,90,80,88,86,90,87,87,81,90,88,81,86,89,84,85,91,82,89,83,83,88,85,89,84,84,88,80,84,89,80,90,82,89,88,79,88,82,82,81,82,82,79,82,78,82,77,81,84,76,80,68,84,78,82,78,75,81,69,68,50,75,44,40,36,73,38,72,51,69,49,78,45,81,40,58,54,75,37,38,42,32,38,38,38,30,46,80,50,70,96,60,56,48,29,32,44,35,35,22,44,66,83,69,45,79,77,48,73,46,80,45,56,56,83,57,56,59,77,46,75,53,73,50,71,34,86,57,61,39,52,31,33,48,27,44,37,30,55,55,88,53,100,71,61,76,58,68,33,41,37,34,71,47,80,43,81,47,85,53,69,71,66,64,39,64,77,51,35,58,66,45,47,63,53,48,53,51,49,52,57,48,49,57,51,47,50,53,50,49,53,49,53,50,50,52,50,53,49,48,51,52,52,48,51,51,46,58,57,52,48,54,58,52,50,53,52,52,52,51,5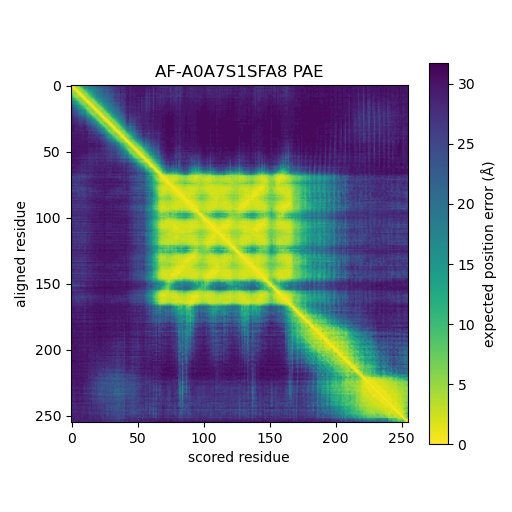2,54,54,53,52,52,50,50,52,54,49,52,54,51,52,51,54,52,48,38,67,73,68,58,82,110

pLDDT: mean 72.28, std 21.72, range [27.39, 97.25]

Radius of gyration: 41.42 Å; Cα contacts (8 Å, |Δi|>4): 261; chains: 1; bounding box: 90×83×112 Å